Protein AF-A0A967GWK3-F1 (afdb_monomer_lite)

Secondary structure (DSSP, 8-state):
-BSSS-EE-STT-EEE-B-EEE-TTS-EEE-GGGSEEEES-TTTEEE-TT-EEEE-SSEEEEEEEEETTEEEEEEEEE----TT--PPPPP-SSHHHHHHHHHHHHTTPPPPPPPPHHHHHHHHHHHHHSSPPPHHHHHHHHH--S-HHHHHHHHHHHHHTSHHHHHHHHHHHHHHTT--HHHHHHHHHHHHHHHHHHHHHTT--HHHHHHHHHT--S-TTTSGGGHHHHH--SHHHHHHHHH-

Structure (mmCIF, N/CA/C/O backbone):
data_AF-A0A967GWK3-F1
#
_entry.id   AF-A0A967GWK3-F1
#
loop_
_atom_site.group_PDB
_atom_site.id
_atom_site.type_symbol
_atom_site.label_atom_id
_atom_site.label_alt_id
_atom_site.label_comp_id
_atom_site.label_asym_id
_atom_site.label_entity_id
_atom_site.label_seq_id
_atom_site.pdbx_PDB_ins_code
_atom_site.Cartn_x
_atom_site.Cartn_y
_atom_site.Cartn_z
_atom_site.occupancy
_atom_site.B_iso_or_equiv
_atom_site.auth_seq_id
_atom_site.auth_comp_id
_atom_site.auth_asym_id
_atom_site.auth_atom_id
_atom_site.pdbx_PDB_model_num
ATOM 1 N N . VAL A 1 1 ? 12.450 0.067 -25.285 1.00 90.88 1 VAL A N 1
ATOM 2 C CA . VAL A 1 1 ? 12.787 -1.327 -24.916 1.00 90.88 1 VAL A CA 1
ATOM 3 C C . VAL A 1 1 ? 11.693 -2.242 -25.425 1.00 90.88 1 VAL A C 1
ATOM 5 O O . VAL A 1 1 ? 10.521 -1.891 -25.300 1.00 90.88 1 VAL A O 1
ATOM 8 N N . PHE A 1 2 ? 12.076 -3.350 -26.051 1.00 93.88 2 PHE A N 1
ATOM 9 C CA . PHE A 1 2 ? 11.180 -4.346 -26.632 1.00 93.88 2 PHE A CA 1
ATOM 10 C C . PHE A 1 2 ? 11.634 -5.766 -26.254 1.00 93.88 2 PHE A C 1
ATOM 12 O O . PHE A 1 2 ? 12.833 -5.969 -26.079 1.00 93.88 2 PHE A O 1
ATOM 19 N N . PRO A 1 3 ? 10.715 -6.744 -26.190 1.00 94.56 3 PRO A N 1
ATOM 20 C CA . PRO A 1 3 ? 9.258 -6.577 -26.239 1.00 94.56 3 PRO A CA 1
ATOM 21 C C . PRO A 1 3 ? 8.705 -5.800 -25.030 1.00 94.56 3 PRO A C 1
ATOM 23 O O . PRO A 1 3 ? 9.343 -5.694 -23.981 1.00 94.56 3 PRO A O 1
ATOM 26 N N . ARG A 1 4 ? 7.511 -5.215 -25.191 1.00 92.25 4 ARG A N 1
ATOM 27 C CA . ARG A 1 4 ? 6.787 -4.571 -24.085 1.00 92.25 4 ARG A CA 1
ATOM 28 C C . ARG A 1 4 ? 6.035 -5.642 -23.300 1.00 92.25 4 ARG A C 1
ATOM 30 O O . ARG A 1 4 ? 5.202 -6.327 -23.878 1.00 92.25 4 ARG A O 1
ATOM 37 N N . ASN A 1 5 ? 6.311 -5.744 -22.004 1.00 90.81 5 ASN A N 1
ATOM 38 C CA . ASN A 1 5 ? 5.699 -6.688 -21.072 1.00 90.81 5 ASN A CA 1
ATOM 39 C C . ASN A 1 5 ? 5.704 -8.161 -21.545 1.00 90.81 5 ASN A C 1
ATOM 41 O O . ASN A 1 5 ? 4.626 -8.752 -21.650 1.00 90.81 5 ASN A O 1
ATOM 45 N N . PRO A 1 6 ? 6.871 -8.756 -21.876 1.00 92.75 6 PRO A N 1
ATOM 46 C CA . PRO A 1 6 ? 6.922 -10.142 -22.331 1.00 92.75 6 PRO A CA 1
ATOM 47 C C . PRO A 1 6 ? 6.414 -11.113 -21.271 1.00 92.75 6 PRO A C 1
ATOM 49 O O . PRO A 1 6 ? 6.643 -10.941 -20.074 1.00 92.75 6 PRO A O 1
ATOM 52 N N . VAL A 1 7 ? 5.777 -12.174 -21.749 1.00 90.12 7 VAL A N 1
ATOM 53 C CA . VAL A 1 7 ? 5.276 -13.279 -20.942 1.00 90.12 7 VAL A CA 1
ATOM 54 C C . VAL A 1 7 ? 5.997 -14.548 -21.364 1.00 90.12 7 VAL A C 1
ATOM 56 O O . VAL A 1 7 ? 5.950 -14.919 -22.534 1.00 90.12 7 VAL A O 1
ATOM 59 N N . ILE A 1 8 ? 6.597 -15.236 -20.400 1.00 90.44 8 ILE A N 1
ATOM 60 C CA . ILE A 1 8 ? 7.233 -16.538 -20.587 1.00 90.44 8 ILE A CA 1
ATOM 61 C C . ILE A 1 8 ? 6.463 -17.555 -19.746 1.00 90.44 8 ILE A C 1
ATOM 63 O O . ILE A 1 8 ? 6.195 -17.338 -18.560 1.00 90.44 8 ILE A O 1
ATOM 67 N N . LEU A 1 9 ? 6.048 -18.648 -20.381 1.00 86.19 9 LEU A N 1
ATOM 68 C CA . LEU A 1 9 ? 5.244 -19.678 -19.726 1.00 86.19 9 LEU A CA 1
ATOM 69 C C . LEU A 1 9 ? 6.121 -20.587 -18.866 1.00 86.19 9 LEU A C 1
ATOM 71 O O . LEU A 1 9 ? 5.784 -20.861 -17.722 1.00 86.19 9 LEU A O 1
ATOM 75 N N . GLU A 1 10 ? 7.281 -20.995 -19.367 1.00 86.88 10 GLU A N 1
ATOM 76 C CA . GLU A 1 10 ? 8.121 -21.981 -18.694 1.00 86.88 10 GLU A CA 1
ATOM 77 C C . GLU A 1 10 ? 9.257 -21.343 -17.889 1.00 86.88 10 GLU A C 1
ATOM 79 O O . GLU A 1 10 ? 9.847 -20.324 -18.264 1.00 86.88 10 GLU A O 1
ATOM 84 N N . VAL A 1 11 ? 9.571 -21.972 -16.756 1.00 89.62 11 VAL A N 1
ATOM 85 C CA . VAL A 1 11 ? 10.813 -21.707 -16.025 1.00 89.62 11 VAL A CA 1
ATOM 86 C C . VAL A 1 11 ? 11.969 -22.306 -16.829 1.00 89.62 11 VAL A C 1
ATOM 88 O O . VAL A 1 11 ? 11.856 -23.431 -17.302 1.00 89.62 11 VAL A O 1
ATOM 91 N N . GLY A 1 12 ? 13.059 -21.559 -17.001 1.00 91.38 12 GLY A N 1
ATOM 92 C CA . GLY A 1 12 ? 14.149 -21.882 -17.925 1.00 91.38 12 GLY A CA 1
ATOM 93 C C . GLY A 1 12 ? 13.948 -21.325 -19.338 1.00 91.38 12 GLY A C 1
ATOM 94 O O . GLY A 1 12 ? 14.873 -21.369 -20.146 1.00 91.38 12 GLY A O 1
ATOM 95 N N . GLY A 1 13 ? 12.774 -20.761 -19.641 1.00 93.00 13 GLY A N 1
ATOM 96 C CA . GLY A 1 13 ? 12.531 -20.056 -20.895 1.00 93.00 13 GLY A CA 1
ATOM 97 C C . GLY A 1 13 ? 13.395 -18.799 -21.029 1.00 93.00 13 GLY A C 1
ATOM 98 O O . GLY A 1 13 ? 13.798 -18.186 -20.036 1.00 93.00 13 GLY A O 1
ATOM 99 N N . GLN A 1 14 ? 13.664 -18.398 -22.271 1.00 94.88 14 GLN A N 1
ATOM 100 C CA . GLN A 1 14 ? 14.533 -17.264 -22.578 1.00 94.88 14 GLN A CA 1
ATOM 101 C C . GLN A 1 14 ? 13.811 -16.182 -23.384 1.00 94.88 14 GLN A C 1
ATOM 103 O O . GLN A 1 14 ? 12.928 -16.473 -24.190 1.00 94.88 14 GLN A O 1
ATOM 108 N N . GLN A 1 15 ? 14.204 -14.924 -23.187 1.00 95.75 15 GLN A N 1
ATOM 109 C CA . GLN A 1 15 ? 13.684 -13.781 -23.937 1.00 95.75 15 GLN A CA 1
ATOM 110 C C . GLN A 1 15 ? 14.774 -12.738 -24.160 1.00 95.75 15 GLN A C 1
ATOM 112 O O . GLN A 1 15 ? 15.246 -12.108 -23.218 1.00 95.75 15 GLN A O 1
ATOM 117 N N . GLN A 1 16 ? 15.112 -12.488 -25.425 1.00 96.12 16 GLN A N 1
ATOM 118 C CA . GLN A 1 16 ? 16.000 -11.387 -25.788 1.00 96.12 16 GLN A CA 1
ATOM 119 C C . GLN A 1 16 ? 15.299 -10.045 -25.564 1.00 96.12 16 GLN A C 1
ATOM 121 O O . GLN A 1 16 ? 14.172 -9.841 -26.034 1.00 96.12 16 GLN A O 1
ATOM 126 N N . ILE A 1 17 ? 15.992 -9.119 -24.907 1.00 96.38 17 ILE A N 1
ATOM 127 C CA . ILE A 1 17 ? 15.575 -7.728 -24.759 1.00 96.38 17 ILE A CA 1
ATOM 128 C C . ILE A 1 17 ? 16.343 -6.878 -25.762 1.00 96.38 17 ILE A C 1
ATOM 130 O O . ILE A 1 17 ? 17.553 -7.006 -25.915 1.00 96.38 17 ILE A O 1
ATOM 134 N N . ARG A 1 18 ? 15.615 -6.014 -26.467 1.00 95.88 18 ARG A N 1
ATOM 135 C CA . ARG A 1 18 ? 16.145 -5.106 -27.481 1.00 95.88 18 ARG A CA 1
ATOM 136 C C . ARG A 1 18 ? 15.927 -3.659 -27.064 1.00 95.88 18 ARG A C 1
ATOM 138 O O . ARG A 1 18 ? 14.803 -3.247 -26.743 1.00 95.88 18 ARG A O 1
ATOM 145 N N . VAL A 1 19 ? 16.979 -2.855 -27.139 1.00 96.38 19 VAL A N 1
ATOM 146 C CA . VAL A 1 19 ? 16.941 -1.419 -26.855 1.00 96.38 19 VAL A CA 1
ATOM 147 C C . VAL A 1 19 ? 17.126 -0.654 -28.158 1.00 96.38 19 VAL A C 1
ATOM 149 O O . VAL A 1 19 ? 18.083 -0.859 -28.893 1.00 96.38 19 VAL A O 1
ATOM 152 N N . VAL A 1 20 ? 16.171 0.222 -28.466 1.00 96.25 20 VAL A N 1
ATOM 153 C CA . VAL A 1 20 ? 16.204 1.065 -29.664 1.00 96.25 20 VAL A CA 1
ATOM 154 C C . VAL A 1 20 ? 16.174 2.515 -29.210 1.00 96.25 20 VAL A C 1
ATOM 156 O O . VAL A 1 20 ? 15.189 2.937 -28.597 1.00 96.25 20 VAL A O 1
ATOM 159 N N . ALA A 1 21 ? 17.240 3.255 -29.506 1.00 95.88 21 ALA A N 1
ATOM 160 C CA . ALA A 1 21 ? 17.309 4.693 -29.297 1.00 95.88 21 ALA A CA 1
ATOM 161 C C . ALA A 1 21 ? 16.584 5.408 -30.442 1.00 95.88 21 ALA A C 1
ATOM 163 O O . ALA A 1 21 ? 16.649 4.971 -31.592 1.00 95.88 21 ALA A O 1
ATOM 164 N N . THR A 1 22 ? 15.872 6.488 -30.123 1.00 95.62 22 THR A N 1
ATOM 165 C CA . THR A 1 22 ? 15.323 7.427 -31.110 1.00 95.62 22 THR A CA 1
ATOM 166 C C . THR A 1 22 ? 16.012 8.765 -30.884 1.00 95.62 22 THR A C 1
ATOM 168 O O . THR A 1 22 ? 15.903 9.315 -29.789 1.00 95.62 22 THR A O 1
ATOM 171 N N . TYR A 1 23 ? 16.747 9.250 -31.881 1.00 93.88 23 TYR A N 1
ATOM 172 C CA . TYR A 1 23 ? 17.508 10.495 -31.794 1.00 93.88 23 TYR A CA 1
ATOM 173 C C . TYR A 1 23 ? 16.644 11.704 -32.178 1.00 93.88 23 TYR A C 1
ATOM 175 O O . TYR A 1 23 ? 15.532 11.561 -32.690 1.00 93.88 23 TYR A O 1
ATOM 183 N N . ALA A 1 24 ? 17.153 12.911 -31.917 1.00 94.12 24 ALA A N 1
ATOM 184 C CA . ALA A 1 24 ? 16.433 14.164 -32.164 1.00 94.12 24 ALA A CA 1
ATOM 185 C C . ALA A 1 24 ? 16.096 14.398 -33.650 1.00 94.12 24 ALA A C 1
ATOM 187 O O . ALA A 1 24 ? 15.106 15.055 -33.957 1.00 94.12 24 ALA A O 1
ATOM 188 N N . ASP A 1 25 ? 16.880 13.825 -34.564 1.00 95.06 25 ASP A N 1
ATOM 189 C CA . ASP A 1 25 ? 16.624 13.830 -36.010 1.00 95.06 25 ASP A CA 1
ATOM 190 C C . ASP A 1 25 ? 15.553 12.803 -36.444 1.00 95.06 25 ASP A C 1
ATOM 192 O O . ASP A 1 25 ? 15.261 12.660 -37.630 1.00 95.06 25 ASP A O 1
ATOM 196 N N . GLY A 1 26 ? 14.966 12.074 -35.488 1.00 94.56 26 GLY A N 1
ATOM 197 C CA . GLY A 1 26 ? 13.978 11.022 -35.716 1.00 94.56 26 GLY A CA 1
ATOM 198 C C . GLY A 1 26 ? 14.573 9.676 -36.136 1.00 94.56 26 GLY A C 1
ATOM 199 O O . GLY A 1 26 ? 13.826 8.696 -36.248 1.00 94.56 26 GLY A O 1
ATOM 200 N N . SER A 1 27 ? 15.892 9.589 -36.342 1.00 96.00 27 SER A N 1
ATOM 201 C CA . SER A 1 27 ? 1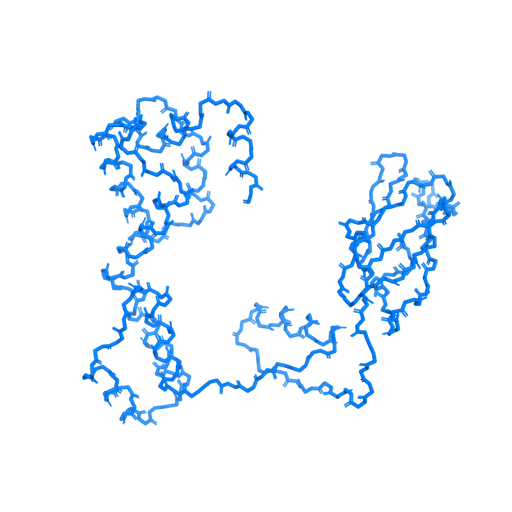6.562 8.332 -36.665 1.00 96.00 27 SER A CA 1
ATOM 202 C C . SER A 1 27 ? 16.469 7.348 -35.496 1.00 96.00 27 SER A C 1
ATOM 204 O O . SER A 1 27 ? 16.371 7.724 -34.323 1.00 96.00 27 SER A O 1
ATOM 206 N N . LYS A 1 28 ? 16.460 6.052 -35.819 1.00 96.81 28 LYS A N 1
ATOM 207 C CA . LYS A 1 28 ? 16.382 4.971 -34.835 1.00 96.81 28 LYS A CA 1
ATOM 208 C C . LYS A 1 28 ? 17.551 4.026 -35.008 1.00 96.81 28 LYS A C 1
ATOM 210 O O . LYS A 1 28 ? 17.815 3.575 -36.120 1.00 96.81 28 LYS A O 1
ATOM 215 N N . ARG A 1 29 ? 18.201 3.678 -33.902 1.00 96.56 29 ARG A N 1
ATOM 216 C CA . ARG A 1 29 ? 19.322 2.736 -33.884 1.00 96.56 29 ARG A CA 1
ATOM 217 C C . ARG A 1 29 ? 19.102 1.683 -32.814 1.00 96.56 29 ARG A C 1
ATOM 219 O O . ARG A 1 29 ? 18.632 1.987 -31.719 1.00 96.56 29 ARG A O 1
ATOM 226 N N . ASP A 1 30 ? 19.448 0.448 -33.148 1.00 95.94 30 ASP A N 1
ATOM 227 C CA . ASP A 1 30 ? 19.605 -0.604 -32.153 1.00 95.94 30 ASP A CA 1
ATOM 228 C C . ASP A 1 30 ? 20.855 -0.324 -31.323 1.00 95.94 30 ASP A C 1
ATOM 230 O O . ASP A 1 30 ? 21.957 -0.272 -31.868 1.00 95.94 30 ASP A O 1
ATOM 234 N N . VAL A 1 31 ? 20.652 -0.100 -30.033 1.00 96.06 31 VAL A N 1
ATOM 235 C CA . VAL A 1 31 ? 21.709 0.222 -29.070 1.00 96.06 31 VAL A CA 1
ATOM 236 C C . VAL A 1 31 ? 21.784 -0.837 -27.975 1.00 96.06 31 VAL A C 1
ATOM 238 O O . VAL A 1 31 ? 22.243 -0.563 -26.873 1.00 96.06 31 VAL A O 1
ATOM 241 N N . THR A 1 32 ? 21.265 -2.043 -28.231 1.00 95.12 32 THR A N 1
ATOM 242 C CA . THR A 1 32 ? 21.161 -3.105 -27.217 1.00 95.12 32 THR A CA 1
ATOM 243 C C . THR A 1 32 ? 22.521 -3.442 -26.611 1.00 95.12 32 THR A C 1
ATOM 245 O O . THR A 1 32 ? 22.613 -3.596 -25.401 1.00 95.12 32 THR A O 1
ATOM 248 N N . ARG A 1 33 ? 23.580 -3.497 -27.429 1.00 93.56 33 ARG A N 1
ATOM 249 C CA . ARG A 1 33 ? 24.939 -3.848 -26.980 1.00 93.56 33 ARG A CA 1
ATOM 250 C C . ARG A 1 33 ? 25.639 -2.712 -26.236 1.00 93.56 33 ARG A C 1
ATOM 252 O O . ARG A 1 33 ? 26.585 -2.954 -25.500 1.00 93.56 33 ARG A O 1
ATOM 259 N N . GLU A 1 34 ? 25.210 -1.482 -26.477 1.00 94.56 34 GLU A N 1
ATOM 260 C CA . GLU A 1 34 ? 25.718 -0.265 -25.852 1.00 94.56 34 GLU A CA 1
ATOM 261 C C . GLU A 1 34 ? 24.885 0.148 -24.628 1.00 94.56 34 GLU A C 1
ATOM 263 O O . GLU A 1 34 ? 25.236 1.091 -23.919 1.00 94.56 34 GLU A O 1
ATOM 268 N N . SER A 1 35 ? 23.766 -0.537 -24.389 1.00 94.44 35 SER A N 1
ATOM 269 C CA . SER A 1 35 ? 22.878 -0.294 -23.259 1.00 94.44 35 SER A CA 1
ATOM 270 C C . SER A 1 35 ? 23.270 -1.161 -22.074 1.00 94.44 35 SER A C 1
ATOM 272 O O . SER A 1 35 ? 23.590 -2.335 -22.223 1.00 94.44 35 SER A O 1
ATOM 274 N N . TYR A 1 36 ? 23.144 -0.602 -20.878 1.00 94.06 36 TYR A N 1
ATOM 275 C CA . TYR A 1 36 ? 23.139 -1.389 -19.654 1.00 94.06 36 TYR A CA 1
ATOM 276 C C . TYR A 1 36 ? 21.726 -1.936 -19.436 1.00 94.06 36 TYR A C 1
ATOM 278 O O . TYR A 1 36 ? 20.774 -1.154 -19.386 1.00 94.06 36 TYR A O 1
ATOM 286 N N . ILE A 1 37 ? 21.582 -3.258 -19.358 1.00 95.25 37 ILE A N 1
ATOM 287 C CA . ILE A 1 37 ? 20.305 -3.950 -19.158 1.00 95.25 37 ILE A CA 1
ATOM 288 C C . ILE A 1 37 ? 20.418 -4.757 -17.871 1.00 95.25 37 ILE A C 1
ATOM 290 O O . ILE A 1 37 ? 21.360 -5.524 -17.727 1.00 95.25 37 ILE A O 1
ATOM 294 N N . GLU A 1 38 ? 19.461 -4.590 -16.963 1.00 94.62 38 GLU A N 1
ATOM 295 C CA . GLU A 1 38 ? 19.455 -5.262 -15.664 1.00 94.62 38 GLU A CA 1
ATOM 296 C C . GLU A 1 38 ? 18.058 -5.776 -15.307 1.00 94.62 38 GLU A C 1
ATOM 298 O O . GLU A 1 38 ? 17.038 -5.152 -15.624 1.00 94.62 38 GLU A O 1
ATOM 303 N N . SER A 1 39 ? 18.017 -6.913 -14.612 1.00 94.62 39 SER A N 1
ATOM 304 C CA . SER A 1 39 ? 16.816 -7.426 -13.955 1.00 94.62 39 SER A CA 1
ATOM 305 C C . SER A 1 39 ? 16.735 -6.907 -12.523 1.00 94.62 39 SER A C 1
ATOM 307 O O . SER A 1 39 ? 17.542 -7.287 -11.681 1.00 94.62 39 SER A O 1
ATOM 309 N N . ALA A 1 40 ? 15.710 -6.123 -12.196 1.00 92.38 40 ALA A N 1
ATOM 310 C CA . ALA A 1 40 ? 15.486 -5.657 -10.826 1.00 92.38 40 ALA A CA 1
ATOM 311 C C . ALA A 1 40 ? 15.053 -6.785 -9.862 1.00 92.38 40 ALA A C 1
ATOM 313 O O . ALA A 1 40 ? 14.969 -6.571 -8.656 1.00 92.38 40 ALA A O 1
ATOM 314 N N . ASN A 1 41 ? 14.740 -7.980 -10.379 1.00 93.44 41 ASN A N 1
ATOM 315 C CA . ASN A 1 41 ? 14.426 -9.163 -9.579 1.00 93.44 41 ASN A CA 1
ATOM 316 C C . ASN A 1 41 ? 15.144 -10.396 -10.150 1.00 93.44 41 ASN A C 1
ATOM 318 O O . ASN A 1 41 ? 14.551 -11.215 -10.863 1.00 93.44 41 ASN A O 1
ATOM 322 N N . GLY A 1 42 ? 16.432 -10.512 -9.814 1.00 92.12 42 GLY A N 1
ATOM 323 C CA . GLY A 1 42 ? 17.323 -11.593 -10.251 1.00 92.12 42 GLY A CA 1
ATOM 324 C C . GLY A 1 42 ? 16.900 -12.998 -9.809 1.00 92.12 42 GLY A C 1
ATOM 325 O O . GLY A 1 42 ? 17.357 -13.983 -10.394 1.00 92.12 42 GLY A O 1
ATOM 326 N N . ASP A 1 43 ? 16.000 -13.112 -8.827 1.00 93.69 43 ASP A N 1
ATOM 327 C CA . ASP A 1 43 ? 15.427 -14.398 -8.433 1.00 93.69 43 ASP A CA 1
ATOM 328 C C . ASP A 1 43 ? 14.393 -14.906 -9.444 1.00 93.69 43 ASP A C 1
ATOM 330 O O . ASP A 1 43 ? 14.166 -16.111 -9.524 1.00 93.69 43 ASP A O 1
ATOM 334 N N . VAL A 1 44 ? 13.702 -14.006 -10.155 1.00 93.81 44 VAL A N 1
ATOM 335 C CA . VAL A 1 44 ? 12.654 -14.345 -11.136 1.00 93.81 44 VAL A CA 1
ATOM 336 C C . VAL A 1 44 ? 13.250 -14.569 -12.513 1.00 93.81 44 VAL A C 1
ATOM 338 O O . VAL A 1 44 ? 12.951 -15.578 -13.155 1.00 93.81 44 VAL A O 1
ATOM 341 N N . ALA A 1 45 ? 14.092 -13.647 -12.964 1.00 95.56 45 ALA A N 1
ATOM 342 C CA . ALA A 1 45 ? 14.802 -13.764 -14.224 1.00 95.56 45 ALA A CA 1
ATOM 343 C C . ALA A 1 45 ? 16.170 -13.109 -14.101 1.00 95.56 45 ALA A C 1
ATOM 345 O O . ALA A 1 45 ? 16.299 -12.044 -13.503 1.00 95.56 45 ALA A O 1
ATOM 346 N N . ASP A 1 46 ? 17.162 -13.750 -14.695 1.00 95.31 46 ASP A N 1
ATOM 347 C CA . ASP A 1 46 ? 18.530 -13.254 -14.781 1.00 95.31 46 ASP A CA 1
ATOM 348 C C . ASP A 1 46 ? 18.850 -12.861 -16.216 1.00 95.31 46 ASP A C 1
ATOM 350 O O . ASP A 1 46 ? 18.082 -13.201 -17.120 1.00 95.31 46 ASP A O 1
ATOM 354 N N . HIS A 1 47 ? 19.955 -12.164 -16.434 1.00 94.62 47 HIS A N 1
ATOM 355 C CA . HIS A 1 47 ? 20.369 -11.739 -17.765 1.00 94.62 47 HIS A CA 1
ATOM 356 C C . HIS A 1 47 ? 21.835 -12.065 -18.034 1.00 94.62 47 HIS A C 1
ATOM 358 O O . HIS A 1 47 ? 22.641 -12.174 -17.115 1.00 94.62 47 HIS A O 1
ATOM 364 N N . ASP A 1 48 ? 22.177 -12.211 -19.311 1.00 93.12 48 ASP A N 1
ATOM 365 C CA . ASP A 1 48 ? 23.569 -12.191 -19.754 1.00 93.12 48 ASP A CA 1
ATOM 366 C C . ASP A 1 48 ? 24.021 -10.768 -20.137 1.00 93.12 48 ASP A C 1
ATOM 368 O O . ASP A 1 48 ? 23.247 -9.802 -20.093 1.00 93.12 48 ASP A O 1
ATOM 372 N N . ASP A 1 49 ? 25.281 -10.644 -20.557 1.00 88.25 49 ASP A N 1
ATOM 373 C CA . ASP A 1 49 ? 25.887 -9.382 -21.007 1.00 88.25 49 ASP A CA 1
ATOM 374 C C . ASP A 1 49 ? 25.266 -8.831 -22.307 1.00 88.25 49 ASP A C 1
ATOM 376 O O . ASP A 1 49 ? 25.551 -7.703 -22.712 1.00 88.25 49 ASP A O 1
ATOM 380 N N . PHE A 1 50 ? 24.427 -9.612 -22.993 1.00 88.62 50 PHE A N 1
ATOM 381 C CA . PHE A 1 50 ? 23.795 -9.249 -24.262 1.00 88.62 50 PHE A CA 1
ATOM 382 C C . PHE A 1 50 ? 22.295 -8.963 -24.121 1.00 88.62 50 PHE A C 1
ATOM 384 O O . PHE A 1 50 ? 21.625 -8.703 -25.125 1.00 88.62 50 PHE A O 1
ATOM 391 N N . GLY A 1 51 ? 21.755 -8.975 -22.898 1.00 89.81 51 GLY A N 1
ATOM 392 C CA . GLY A 1 51 ? 20.344 -8.707 -22.627 1.00 89.81 51 GLY A CA 1
ATOM 393 C C . GLY A 1 51 ? 19.413 -9.887 -22.918 1.00 89.81 51 GLY A C 1
ATOM 394 O O . GLY A 1 51 ? 18.209 -9.679 -23.112 1.00 89.81 51 GLY A O 1
ATOM 395 N N . LEU A 1 52 ? 19.937 -11.114 -22.979 1.00 95.56 52 LEU A N 1
ATOM 396 C CA . LEU A 1 52 ? 19.130 -12.327 -23.009 1.00 95.56 52 LEU A CA 1
ATOM 397 C C . LEU A 1 52 ? 18.674 -12.665 -21.591 1.00 95.56 52 LEU A C 1
ATOM 399 O O . LEU A 1 52 ? 19.464 -13.064 -20.739 1.00 95.56 52 LEU A O 1
ATOM 403 N N . MET A 1 53 ? 17.374 -12.535 -21.348 1.00 96.19 53 MET A N 1
ATOM 404 C CA . MET A 1 53 ? 16.777 -12.887 -20.066 1.00 96.19 53 MET A CA 1
ATOM 405 C C . MET A 1 53 ? 16.552 -14.394 -19.994 1.00 96.19 53 MET A C 1
ATOM 407 O O . MET A 1 53 ? 15.974 -14.958 -20.922 1.00 96.19 53 MET A O 1
ATOM 411 N N . THR A 1 54 ? 16.918 -15.030 -18.885 1.00 96.44 54 THR A N 1
ATOM 412 C CA . THR A 1 54 ? 16.620 -16.439 -18.587 1.00 96.44 54 THR A CA 1
ATOM 413 C C . THR A 1 54 ? 15.778 -16.530 -17.318 1.00 96.44 54 THR A C 1
ATOM 415 O O . THR A 1 54 ? 16.142 -15.982 -16.276 1.00 96.44 54 THR A O 1
ATOM 418 N N . THR A 1 55 ? 14.629 -17.203 -17.387 1.00 94.94 55 THR A N 1
ATOM 419 C CA . THR A 1 55 ? 13.697 -17.299 -16.255 1.00 94.94 55 THR A CA 1
ATOM 420 C C . THR A 1 55 ? 14.145 -18.347 -15.240 1.00 94.94 55 THR A C 1
ATOM 422 O O . THR A 1 55 ? 14.510 -19.463 -15.598 1.00 94.94 55 THR A O 1
ATOM 425 N N . LYS A 1 56 ? 14.081 -18.008 -13.951 1.00 94.12 56 LYS A N 1
ATOM 426 C CA . LYS A 1 56 ? 14.479 -18.880 -12.832 1.00 94.12 56 LYS A CA 1
ATOM 427 C C . LYS A 1 56 ? 13.297 -19.383 -12.011 1.00 94.12 56 LYS A C 1
ATOM 429 O O . LYS A 1 56 ? 13.309 -20.520 -11.551 1.00 94.12 56 LYS A O 1
ATOM 434 N N . ARG A 1 57 ? 12.260 -18.562 -11.826 1.00 92.25 57 ARG A N 1
ATOM 435 C CA . ARG A 1 57 ? 11.023 -18.956 -11.129 1.00 92.25 57 ARG A CA 1
ATOM 436 C C . ARG A 1 57 ? 9.841 -18.108 -11.575 1.00 92.25 57 ARG A C 1
ATOM 438 O O . ARG A 1 57 ? 10.000 -17.106 -12.263 1.00 92.25 57 ARG A O 1
ATOM 445 N N . ARG A 1 58 ? 8.644 -18.505 -11.142 1.00 90.44 58 ARG A N 1
ATOM 446 C CA . ARG A 1 58 ? 7.408 -17.748 -11.375 1.00 90.44 58 ARG A CA 1
ATOM 447 C C . ARG A 1 58 ? 7.451 -16.397 -10.658 1.00 90.44 58 ARG A C 1
ATOM 449 O O . ARG A 1 58 ? 7.850 -16.330 -9.497 1.00 90.44 58 ARG A O 1
ATOM 456 N N . GLY A 1 59 ? 6.988 -15.350 -11.328 1.00 89.88 59 GLY A N 1
ATOM 457 C CA . GLY A 1 59 ? 6.952 -13.995 -10.789 1.00 89.88 59 GLY A CA 1
ATOM 458 C C . GLY A 1 59 ? 7.068 -12.933 -11.873 1.00 89.88 59 GLY A C 1
ATOM 459 O O . GLY A 1 59 ? 6.887 -13.206 -13.059 1.00 89.88 59 GLY A O 1
ATOM 460 N N . GLU A 1 60 ? 7.386 -11.713 -11.459 1.00 92.38 60 GLU A N 1
ATOM 461 C CA . GLU A 1 60 ? 7.707 -10.617 -12.366 1.00 92.38 60 GLU A CA 1
ATOM 462 C C . GLU A 1 60 ? 9.098 -10.065 -12.087 1.00 92.38 60 GLU A C 1
ATOM 464 O O . GLU A 1 60 ? 9.498 -9.889 -10.935 1.00 92.38 60 GLU A O 1
ATOM 469 N N . ALA A 1 61 ? 9.805 -9.772 -13.171 1.00 94.75 61 ALA A N 1
ATOM 470 C CA . ALA A 1 61 ? 11.104 -9.134 -13.180 1.00 94.75 61 ALA A CA 1
ATOM 471 C C . ALA A 1 61 ? 11.012 -7.849 -14.013 1.00 94.75 61 ALA A C 1
ATOM 473 O O . ALA A 1 61 ? 10.896 -7.915 -15.243 1.00 94.75 61 ALA A O 1
ATOM 474 N N . PRO A 1 62 ? 11.017 -6.663 -13.380 1.00 95.50 62 PRO A N 1
ATOM 475 C CA . PRO A 1 62 ? 11.246 -5.422 -14.101 1.00 95.50 62 PRO A CA 1
ATOM 476 C C . PRO A 1 62 ? 12.633 -5.467 -14.746 1.00 95.50 62 PRO A C 1
ATOM 478 O O . PRO A 1 62 ? 13.631 -5.663 -14.064 1.00 95.50 62 PRO A O 1
ATOM 481 N N . VAL A 1 63 ? 12.682 -5.288 -16.060 1.00 96.00 63 VAL A N 1
ATOM 482 C CA . VAL A 1 63 ? 13.912 -5.168 -16.835 1.00 96.00 63 VAL A CA 1
ATOM 483 C C . VAL A 1 63 ? 14.142 -3.694 -17.114 1.00 96.00 63 VAL A C 1
ATOM 485 O O . VAL A 1 63 ? 13.343 -3.053 -17.807 1.00 96.00 63 VAL A O 1
ATOM 488 N N . LEU A 1 64 ? 15.223 -3.162 -16.561 1.00 95.44 64 LEU A N 1
ATOM 489 C CA . LEU A 1 64 ? 15.638 -1.777 -16.707 1.00 95.44 64 LEU A CA 1
ATOM 490 C C . LEU A 1 64 ? 16.719 -1.703 -17.778 1.00 95.44 64 LEU A C 1
ATOM 492 O O . LEU A 1 64 ? 17.691 -2.445 -17.731 1.00 95.44 64 LEU A O 1
ATOM 496 N N . ALA A 1 65 ? 16.553 -0.802 -18.739 1.00 95.62 65 ALA A N 1
ATOM 497 C CA . ALA A 1 65 ? 17.570 -0.488 -19.726 1.00 95.62 65 ALA A CA 1
ATOM 498 C C . ALA A 1 65 ? 17.980 0.976 -19.602 1.00 95.62 65 ALA A C 1
ATOM 500 O O . ALA A 1 65 ? 17.126 1.867 -19.527 1.00 95.62 65 ALA A O 1
ATOM 501 N N . ARG A 1 66 ? 19.287 1.221 -19.640 1.00 95.69 66 ARG A N 1
ATOM 502 C CA . ARG A 1 66 ? 19.887 2.550 -19.621 1.00 95.69 66 ARG A CA 1
ATOM 503 C C . ARG A 1 66 ? 20.827 2.718 -20.808 1.00 95.69 66 ARG A C 1
ATOM 505 O O . ARG A 1 66 ? 21.707 1.891 -21.023 1.00 95.69 66 ARG A O 1
ATOM 512 N N . TYR A 1 67 ? 20.679 3.825 -21.526 1.00 95.75 67 TYR A N 1
ATOM 513 C CA . TYR A 1 67 ? 21.562 4.220 -22.624 1.00 95.75 67 TYR A CA 1
ATOM 514 C C . TYR A 1 67 ? 21.745 5.739 -22.602 1.00 95.75 67 TYR A C 1
ATOM 516 O O . TYR A 1 67 ? 20.758 6.469 -22.588 1.00 95.75 67 TYR A O 1
ATOM 524 N N . GLU A 1 68 ? 22.994 6.214 -22.529 1.00 93.94 68 GLU A N 1
ATOM 525 C CA . GLU A 1 68 ? 23.352 7.650 -22.523 1.00 93.94 68 GLU A CA 1
ATOM 526 C C . GLU A 1 68 ? 22.539 8.520 -21.535 1.00 93.94 68 GLU A C 1
ATOM 528 O O . GLU A 1 68 ? 22.187 9.663 -21.803 1.00 93.94 68 GLU A O 1
ATOM 533 N N . GLY A 1 69 ? 22.219 7.971 -20.357 1.00 91.38 69 GLY A N 1
ATOM 534 C CA . GLY A 1 69 ? 21.450 8.670 -19.316 1.00 91.38 69 GLY A 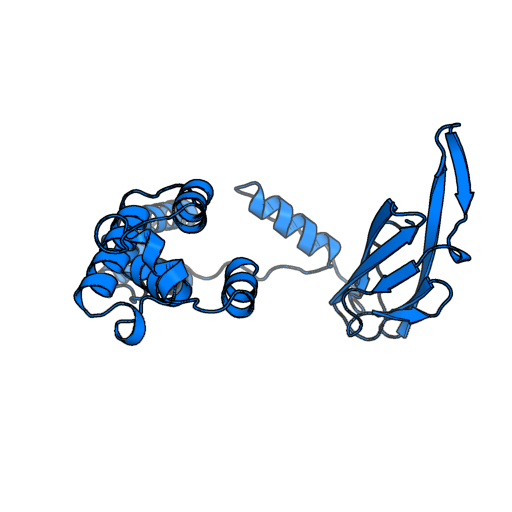CA 1
ATOM 535 C C . GLY A 1 69 ? 19.928 8.632 -19.498 1.00 91.38 69 GLY A C 1
ATOM 536 O O . GLY A 1 69 ? 19.210 8.992 -18.568 1.00 91.38 69 GLY A O 1
ATOM 537 N N . ALA A 1 70 ? 19.429 8.130 -20.629 1.00 93.81 70 ALA A N 1
ATOM 538 C CA . ALA A 1 70 ? 18.021 7.800 -20.808 1.00 93.81 70 ALA A CA 1
ATOM 539 C C . ALA A 1 70 ? 17.705 6.423 -20.205 1.00 93.81 70 ALA A C 1
ATOM 541 O O . ALA A 1 70 ? 18.510 5.493 -20.292 1.00 93.81 70 ALA A O 1
ATOM 542 N N . TYR A 1 71 ? 16.506 6.292 -19.635 1.00 93.88 71 TYR A N 1
ATOM 543 C CA . TYR A 1 71 ? 16.012 5.059 -19.027 1.00 93.88 71 TYR A CA 1
ATOM 544 C C . TYR A 1 71 ? 14.739 4.590 -19.717 1.00 93.88 71 TYR A C 1
ATOM 546 O O . TYR A 1 71 ? 13.885 5.385 -20.113 1.00 93.88 71 TYR A O 1
ATOM 554 N N . ALA A 1 72 ? 14.588 3.279 -19.819 1.00 94.50 72 ALA A N 1
ATOM 555 C CA . ALA A 1 72 ? 13.349 2.650 -20.226 1.00 94.50 72 ALA A CA 1
ATOM 556 C C . ALA A 1 72 ? 13.205 1.305 -19.518 1.00 94.50 72 ALA A C 1
ATOM 558 O O . ALA A 1 72 ? 14.193 0.635 -19.237 1.00 94.50 72 ALA A O 1
ATOM 559 N N . ALA A 1 73 ? 11.968 0.896 -19.258 1.00 94.25 73 ALA A N 1
ATOM 560 C CA . ALA A 1 73 ? 11.679 -0.342 -18.551 1.00 94.25 73 ALA A CA 1
ATOM 561 C C . ALA A 1 73 ? 10.659 -1.194 -19.311 1.00 94.25 73 ALA A C 1
ATOM 563 O O . ALA A 1 73 ? 9.814 -0.681 -20.049 1.00 94.25 73 ALA A O 1
ATOM 564 N N . THR A 1 74 ? 10.732 -2.504 -19.114 1.00 95.25 74 THR A N 1
ATOM 565 C CA . THR A 1 74 ? 9.691 -3.463 -19.495 1.00 95.25 74 THR A CA 1
ATOM 566 C C . THR A 1 74 ? 9.567 -4.503 -18.389 1.00 95.25 74 THR A C 1
ATOM 568 O O . THR A 1 74 ? 10.560 -4.822 -17.750 1.00 95.25 74 THR A O 1
ATOM 571 N N . THR A 1 75 ? 8.379 -5.035 -18.117 1.00 94.06 75 THR A N 1
ATOM 572 C CA . THR A 1 75 ? 8.217 -6.043 -17.056 1.00 94.06 75 THR A CA 1
ATOM 573 C C . THR A 1 75 ? 8.108 -7.427 -17.672 1.00 94.06 75 THR A C 1
ATOM 575 O O . THR A 1 75 ? 7.099 -7.728 -18.308 1.00 94.06 75 THR A O 1
ATOM 578 N N . LEU A 1 76 ? 9.119 -8.270 -17.471 1.00 93.81 76 LEU A N 1
ATOM 579 C CA . LEU A 1 76 ? 9.084 -9.675 -17.857 1.00 93.81 76 LEU A CA 1
ATOM 580 C C . LEU A 1 76 ? 8.278 -10.464 -16.825 1.00 93.81 76 LEU A C 1
ATOM 582 O O . LEU A 1 76 ? 8.530 -10.380 -15.625 1.00 93.81 76 LEU A O 1
ATOM 586 N N . THR A 1 77 ? 7.298 -11.230 -17.290 1.00 92.25 77 THR A N 1
ATOM 587 C CA . THR A 1 77 ? 6.418 -12.034 -16.441 1.00 92.25 77 THR A CA 1
ATOM 588 C C . THR A 1 77 ? 6.653 -13.521 -16.705 1.00 92.25 77 THR A C 1
ATOM 590 O O . THR A 1 77 ? 6.551 -13.972 -17.844 1.00 92.25 77 THR A O 1
ATOM 593 N N . VAL A 1 78 ? 6.904 -14.294 -15.648 1.00 91.19 78 VAL A N 1
ATOM 594 C CA . VAL A 1 78 ? 7.051 -15.757 -15.675 1.00 91.19 78 VAL A CA 1
ATOM 595 C C . VAL A 1 78 ? 5.845 -16.377 -14.976 1.00 91.19 78 VAL A C 1
ATOM 597 O O . VAL A 1 78 ? 5.705 -16.266 -13.758 1.00 91.19 78 VAL A O 1
ATOM 600 N N . MET A 1 79 ? 4.940 -17.008 -15.723 1.00 84.25 79 MET A N 1
ATOM 601 C CA . MET A 1 79 ? 3.646 -17.440 -15.163 1.00 84.25 79 MET A CA 1
ATOM 602 C C . MET A 1 79 ? 3.579 -18.913 -14.751 1.00 84.25 79 MET A C 1
ATOM 604 O O . MET A 1 79 ? 2.752 -19.266 -13.900 1.00 84.25 79 MET A O 1
ATOM 608 N N . GLY A 1 80 ? 4.444 -19.757 -15.316 1.00 80.94 80 GLY A N 1
ATOM 609 C CA . GLY A 1 80 ? 4.238 -21.202 -15.326 1.00 80.94 80 GLY A CA 1
ATOM 610 C C . GLY A 1 80 ? 3.266 -21.629 -16.428 1.00 80.94 80 GLY A C 1
ATOM 611 O O . GLY A 1 80 ? 2.630 -20.791 -17.077 1.00 80.94 80 GLY A O 1
ATOM 612 N N . ASP A 1 81 ? 3.120 -22.942 -16.587 1.00 80.06 81 ASP A N 1
ATOM 613 C CA . ASP A 1 81 ? 2.026 -23.511 -17.361 1.00 80.06 81 ASP A CA 1
ATOM 614 C C . ASP A 1 81 ? 0.672 -23.110 -16.744 1.00 80.06 81 ASP A C 1
ATOM 616 O O . ASP A 1 81 ? 0.472 -23.145 -15.525 1.00 80.06 81 ASP A O 1
ATOM 620 N N . ARG A 1 82 ? -0.216 -22.641 -17.617 1.00 80.94 82 ARG A N 1
ATOM 621 C CA . ARG A 1 82 ? -1.565 -22.138 -17.335 1.00 80.94 82 ARG A CA 1
ATOM 622 C C . ARG A 1 82 ? -2.533 -22.672 -18.387 1.00 80.94 82 ARG A C 1
ATOM 624 O O . ARG A 1 82 ? -3.431 -21.947 -18.823 1.00 80.94 82 ARG A O 1
ATOM 631 N N . GLU A 1 83 ? -2.290 -23.885 -18.868 1.00 83.81 83 GLU A N 1
ATOM 632 C CA . GLU A 1 83 ? -3.219 -24.589 -19.737 1.00 83.81 83 GLU A CA 1
ATOM 633 C C . GLU A 1 83 ? -4.618 -24.624 -19.098 1.00 83.81 83 GLU A C 1
ATOM 635 O O . GLU A 1 83 ? -4.771 -24.740 -17.881 1.00 83.81 83 GLU A O 1
ATOM 640 N N . GLY A 1 84 ? -5.649 -24.406 -19.915 1.00 84.50 84 GLY A N 1
ATOM 641 C CA . GLY A 1 84 ? -7.034 -24.310 -19.444 1.00 84.50 84 GLY A CA 1
ATOM 642 C C . GLY A 1 84 ? -7.401 -23.008 -18.717 1.00 84.50 84 GLY A C 1
ATOM 643 O O . GLY A 1 84 ? -8.523 -22.892 -18.231 1.00 84.50 84 GLY A O 1
ATOM 644 N N . PHE A 1 85 ? -6.510 -22.009 -18.635 1.00 88.56 85 PHE A N 1
ATOM 645 C CA . PHE A 1 85 ? -6.898 -20.694 -18.121 1.00 88.56 85 PHE A CA 1
ATOM 646 C C . PHE A 1 85 ? -7.885 -20.003 -19.068 1.00 88.56 85 PHE A C 1
ATOM 648 O O . PHE A 1 85 ? -7.535 -19.622 -20.187 1.00 88.56 85 PHE A O 1
ATOM 655 N N . GLU A 1 86 ? -9.081 -19.738 -18.555 1.00 91.94 86 GLU A N 1
ATOM 656 C CA . GLU A 1 86 ? -10.100 -18.931 -19.215 1.00 91.94 86 GLU A CA 1
ATOM 657 C C . GLU A 1 86 ? -10.442 -17.731 -18.341 1.00 91.94 86 GLU A C 1
ATOM 659 O O . GLU A 1 86 ? -10.882 -17.871 -17.199 1.00 91.94 86 GLU A O 1
ATOM 664 N N . TRP A 1 87 ? -10.227 -16.530 -18.876 1.00 92.31 87 TRP A N 1
ATOM 665 C CA . TRP A 1 87 ? -10.556 -15.308 -18.157 1.00 92.31 87 TRP A CA 1
ATOM 666 C C . TRP A 1 87 ? -12.069 -15.176 -17.979 1.00 92.31 87 TRP A C 1
ATOM 668 O O . TRP A 1 87 ? -12.817 -15.177 -18.957 1.00 92.31 87 TRP A O 1
ATOM 678 N N . ARG A 1 88 ? -12.499 -14.976 -16.732 1.00 92.38 88 ARG A N 1
ATOM 679 C CA . ARG A 1 88 ? -13.864 -14.573 -16.390 1.00 92.38 88 ARG A CA 1
ATOM 680 C C . ARG A 1 88 ? -13.850 -13.096 -16.046 1.00 92.38 88 ARG A C 1
ATOM 682 O O . ARG A 1 88 ? -13.055 -12.684 -15.202 1.00 92.38 88 ARG A O 1
ATOM 689 N N . GLU A 1 89 ? -14.706 -12.316 -16.698 1.00 90.88 89 GLU A N 1
ATOM 690 C CA . GLU A 1 89 ? -14.804 -10.887 -16.412 1.00 90.88 89 GLU A CA 1
ATOM 691 C C . GLU A 1 89 ? -15.213 -10.683 -14.952 1.00 90.88 89 GLU A C 1
ATOM 693 O O . GLU A 1 89 ? -16.160 -11.306 -14.472 1.00 90.88 89 GLU A O 1
ATOM 698 N N . GLN A 1 90 ? -14.451 -9.857 -14.240 1.00 91.62 90 GLN A N 1
ATOM 699 C CA . GLN A 1 90 ? -14.664 -9.616 -12.819 1.00 91.62 90 GLN A CA 1
ATOM 700 C C . GLN A 1 90 ? -15.562 -8.391 -12.635 1.00 91.62 90 GLN A C 1
ATOM 702 O O . GLN A 1 90 ? -15.427 -7.424 -13.391 1.00 91.62 90 GLN A O 1
ATOM 707 N N . PRO A 1 91 ? -16.465 -8.392 -11.641 1.00 90.56 91 PRO A N 1
ATOM 708 C CA . PRO A 1 91 ? -17.184 -7.180 -11.284 1.00 90.56 91 PRO A CA 1
ATOM 709 C C . PRO A 1 91 ? -16.181 -6.107 -10.841 1.00 90.56 91 PRO A C 1
ATOM 711 O O . PRO A 1 91 ? -15.251 -6.387 -10.088 1.00 90.56 91 PRO A O 1
ATOM 714 N N . ALA A 1 92 ? -16.372 -4.878 -11.317 1.00 91.88 92 ALA A N 1
ATOM 715 C CA . ALA A 1 92 ? -15.553 -3.734 -10.939 1.00 91.88 92 ALA A CA 1
ATOM 716 C C . ALA A 1 92 ? -16.451 -2.609 -10.425 1.00 91.88 92 ALA A C 1
ATOM 718 O O . ALA A 1 92 ? -17.332 -2.130 -11.144 1.00 91.88 92 ALA A O 1
ATOM 719 N N . HIS A 1 93 ? -1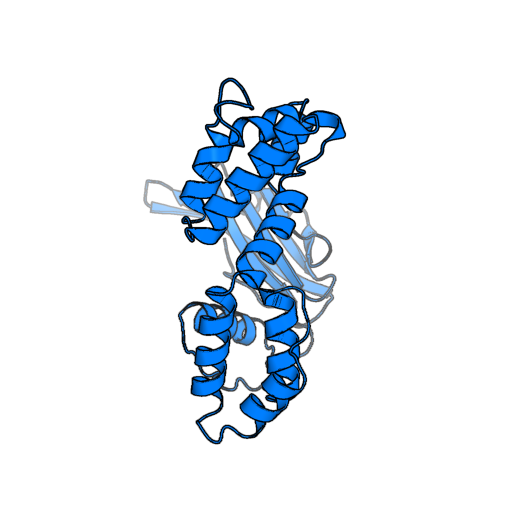6.224 -2.191 -9.184 1.00 90.62 93 HIS A N 1
ATOM 720 C CA . HIS A 1 93 ? -17.004 -1.162 -8.500 1.00 90.62 93 HIS A CA 1
ATOM 721 C C . HIS A 1 93 ? -16.253 0.167 -8.407 1.00 90.62 93 HIS A C 1
ATOM 723 O O . HIS A 1 93 ? -16.874 1.218 -8.271 1.00 90.62 93 HIS A O 1
ATOM 729 N N . ASN A 1 94 ? -14.928 0.134 -8.530 1.00 93.31 94 ASN A N 1
ATOM 730 C CA . ASN A 1 94 ? -14.073 1.311 -8.579 1.00 93.31 94 ASN A CA 1
ATOM 731 C C . ASN A 1 94 ? -12.899 1.100 -9.560 1.00 93.31 94 ASN A C 1
ATOM 733 O O . ASN A 1 94 ? -12.764 0.054 -10.199 1.00 93.31 94 ASN A O 1
ATOM 737 N N . GLU A 1 95 ? -12.049 2.116 -9.706 1.00 95.19 95 GLU A N 1
ATOM 738 C CA . GLU A 1 95 ? -10.895 2.050 -10.609 1.00 95.19 95 GLU A CA 1
ATOM 739 C C . GLU A 1 95 ? -9.813 1.071 -10.123 1.00 95.19 95 GLU A C 1
ATOM 741 O O . GLU A 1 95 ? -9.158 0.423 -10.937 1.00 95.19 95 GLU A O 1
ATOM 746 N N . ILE A 1 96 ? -9.661 0.898 -8.807 1.00 94.88 96 ILE A N 1
ATOM 747 C CA . ILE A 1 96 ? -8.716 -0.061 -8.221 1.00 94.88 96 ILE A CA 1
ATOM 748 C C . ILE A 1 96 ? -9.096 -1.484 -8.646 1.00 94.88 96 ILE A C 1
ATOM 750 O O . ILE A 1 96 ? -8.225 -2.223 -9.101 1.00 94.88 96 ILE A O 1
ATOM 754 N N . ASP A 1 97 ? -10.381 -1.844 -8.613 1.00 94.31 97 ASP A N 1
ATOM 755 C CA . ASP A 1 97 ? -10.854 -3.165 -9.048 1.00 94.31 97 ASP A CA 1
ATOM 756 C C . ASP A 1 97 ? -10.490 -3.439 -10.512 1.00 94.31 97 ASP A C 1
ATOM 758 O O . ASP A 1 97 ? -10.055 -4.538 -10.857 1.00 94.31 97 ASP A O 1
ATOM 762 N N . ARG A 1 98 ? -10.598 -2.425 -11.383 1.00 95.00 98 ARG A N 1
ATOM 763 C CA . ARG A 1 98 ? -10.214 -2.547 -12.799 1.00 95.00 98 ARG A CA 1
ATOM 764 C C . ARG A 1 98 ? -8.717 -2.767 -12.963 1.00 95.00 98 ARG A C 1
ATOM 766 O O . ARG A 1 98 ? -8.310 -3.622 -13.749 1.00 95.00 98 ARG A O 1
ATOM 773 N N . LEU A 1 99 ? -7.898 -2.023 -12.220 1.00 94.81 99 LEU A N 1
ATOM 774 C CA . LEU A 1 99 ? -6.441 -2.169 -12.244 1.00 94.81 99 LEU A CA 1
ATOM 775 C C . LEU A 1 99 ? -6.012 -3.553 -11.733 1.00 94.81 99 LEU A C 1
ATOM 777 O O . LEU A 1 99 ? -5.158 -4.204 -12.342 1.00 94.81 99 LEU A O 1
ATOM 781 N N . VAL A 1 100 ? -6.644 -4.035 -10.661 1.00 94.44 100 VAL A N 1
ATOM 782 C CA . VAL A 1 100 ? -6.406 -5.366 -10.090 1.00 94.44 100 VAL A CA 1
ATOM 783 C C . VAL A 1 100 ? -6.857 -6.467 -11.057 1.00 94.44 100 VAL A C 1
ATOM 785 O O . VAL A 1 100 ? -6.082 -7.384 -11.337 1.00 94.44 100 VAL A O 1
ATOM 788 N N . ALA A 1 101 ? -8.044 -6.357 -11.657 1.00 94.25 101 ALA A N 1
ATOM 789 C CA . ALA A 1 101 ? -8.538 -7.312 -12.648 1.00 94.25 101 ALA A CA 1
ATOM 790 C C . ALA A 1 101 ? -7.650 -7.358 -13.903 1.00 94.25 101 ALA A C 1
ATOM 792 O O . ALA A 1 101 ? -7.309 -8.441 -14.385 1.00 94.25 101 ALA A O 1
ATOM 793 N N . ALA A 1 102 ? -7.193 -6.202 -14.397 1.00 90.75 102 ALA A N 1
ATOM 794 C CA . ALA A 1 102 ? -6.242 -6.128 -15.504 1.00 90.75 102 ALA A CA 1
ATOM 795 C C . ALA A 1 102 ? -4.926 -6.845 -15.164 1.00 90.75 102 ALA A C 1
ATOM 797 O O . ALA A 1 102 ? -4.378 -7.578 -15.997 1.00 90.75 102 ALA A O 1
ATOM 798 N N . LYS A 1 103 ? -4.440 -6.688 -13.924 1.00 88.69 103 LYS A N 1
ATOM 799 C CA . LYS A 1 103 ? -3.264 -7.406 -13.430 1.00 88.69 103 LYS A CA 1
ATOM 800 C C . LYS A 1 103 ? -3.505 -8.913 -13.369 1.00 88.69 103 LYS A C 1
ATOM 802 O O . LYS A 1 103 ? -2.685 -9.660 -13.895 1.00 88.69 103 LYS A O 1
ATOM 807 N N . TRP A 1 104 ? -4.613 -9.373 -12.792 1.00 91.00 104 TRP A N 1
ATOM 808 C CA . TRP A 1 104 ? -4.952 -10.798 -12.723 1.00 91.00 104 TRP A CA 1
ATOM 809 C C . TRP A 1 104 ? -5.072 -11.439 -14.101 1.00 91.00 104 TRP A C 1
ATOM 811 O O . TRP A 1 104 ? -4.475 -12.490 -14.333 1.00 91.00 104 TRP A O 1
ATOM 821 N N . LYS A 1 105 ? -5.742 -10.770 -15.046 1.00 88.88 105 LYS A N 1
ATOM 822 C CA . LYS A 1 105 ? -5.857 -11.223 -16.436 1.00 88.88 105 LYS A CA 1
ATOM 823 C C . LYS A 1 105 ? -4.489 -11.366 -17.098 1.00 88.88 105 LYS A C 1
ATOM 825 O O . LYS A 1 105 ? -4.205 -12.400 -17.699 1.00 88.88 105 LYS A O 1
ATOM 830 N N . ARG A 1 106 ? -3.617 -10.361 -16.943 1.00 83.75 106 ARG A N 1
ATOM 831 C CA . ARG A 1 106 ? -2.231 -10.411 -17.437 1.00 83.75 106 ARG A CA 1
ATOM 832 C C . ARG A 1 106 ? -1.450 -11.569 -16.812 1.00 83.75 106 ARG A C 1
ATOM 834 O O . ARG A 1 106 ? -0.687 -12.223 -17.514 1.00 83.75 106 ARG A O 1
ATOM 841 N N . MET A 1 107 ? -1.648 -11.809 -15.518 1.00 84.12 107 MET A N 1
ATOM 842 C CA . MET A 1 107 ? -0.970 -12.855 -14.747 1.00 84.12 107 MET A CA 1
ATOM 843 C C . MET A 1 107 ? -1.629 -14.239 -14.869 1.00 84.12 107 MET A C 1
ATOM 845 O O . MET A 1 107 ? -1.167 -15.183 -14.225 1.00 84.12 107 MET A O 1
ATOM 849 N N . LYS A 1 108 ? -2.697 -14.377 -15.669 1.00 86.44 108 LYS A N 1
ATOM 850 C CA . LYS A 1 108 ? -3.511 -15.598 -15.778 1.00 86.44 108 LYS A CA 1
ATOM 851 C C . LYS A 1 108 ? -3.919 -16.166 -14.410 1.00 86.44 108 LYS A C 1
ATOM 853 O O . LYS A 1 108 ? -3.837 -17.371 -14.153 1.00 86.44 108 LYS A O 1
ATOM 858 N N . ILE A 1 109 ? -4.310 -15.273 -13.504 1.00 86.75 109 ILE A N 1
ATOM 859 C CA . ILE A 1 109 ? -4.811 -15.598 -12.169 1.00 86.75 109 ILE A CA 1
ATOM 860 C C . ILE A 1 109 ? -6.328 -15.450 -12.200 1.00 86.75 109 ILE A C 1
ATOM 862 O O . ILE A 1 109 ? -6.841 -14.412 -12.611 1.00 86.75 109 ILE A O 1
ATOM 866 N N . LEU A 1 110 ? -7.035 -16.491 -11.765 1.00 89.75 110 LEU A N 1
ATOM 867 C CA . LEU A 1 110 ? -8.442 -16.376 -11.408 1.00 89.75 110 LEU A CA 1
ATOM 868 C C . LEU A 1 110 ? -8.519 -16.025 -9.920 1.00 89.75 110 LEU A C 1
ATOM 870 O O . LEU A 1 110 ? -7.887 -16.724 -9.121 1.00 89.75 110 LEU A O 1
ATOM 874 N N . PRO A 1 111 ? -9.214 -14.942 -9.543 1.00 91.00 111 PRO A N 1
ATOM 875 C CA . PRO A 1 111 ? -9.431 -14.640 -8.138 1.00 91.00 111 PRO A CA 1
ATOM 876 C C . PRO A 1 111 ? -10.315 -15.714 -7.493 1.00 91.00 111 PRO A C 1
ATOM 878 O O . PRO A 1 111 ? -11.116 -16.363 -8.168 1.00 91.00 111 PRO A O 1
ATOM 881 N N . SER A 1 112 ? -10.153 -15.895 -6.185 1.00 90.69 112 SER A N 1
ATOM 882 C CA . SER A 1 112 ? -11.045 -16.737 -5.387 1.00 90.69 112 SER A CA 1
ATOM 883 C C . SER A 1 112 ? -12.445 -16.131 -5.308 1.00 90.69 112 SER A C 1
ATOM 885 O O . SER A 1 112 ? -12.614 -14.919 -5.454 1.00 90.69 112 SER A O 1
ATOM 887 N N . ASP A 1 113 ? -13.430 -16.976 -5.011 1.00 90.75 113 ASP A N 1
ATOM 888 C CA . ASP A 1 113 ? -14.798 -16.531 -4.762 1.00 90.75 113 ASP A CA 1
ATOM 889 C C . ASP A 1 113 ? -14.878 -15.562 -3.570 1.00 90.75 113 ASP A C 1
ATOM 891 O O . ASP A 1 113 ? -14.003 -15.517 -2.695 1.00 90.75 113 ASP A O 1
ATOM 895 N N . LEU A 1 114 ? -15.955 -14.774 -3.537 1.00 91.19 114 LEU A N 1
ATOM 896 C CA . LEU A 1 114 ? -16.229 -13.877 -2.420 1.00 91.19 114 LEU A CA 1
ATOM 897 C C . LEU A 1 114 ? -16.429 -14.676 -1.129 1.00 91.19 114 LEU A C 1
ATOM 899 O O . LEU A 1 114 ? -17.123 -15.689 -1.105 1.00 91.19 114 LEU A O 1
ATOM 903 N N . CYS A 1 115 ? -15.856 -14.165 -0.041 1.00 94.88 115 CYS A N 1
ATOM 904 C CA . CYS A 1 115 ? -16.083 -14.708 1.295 1.00 94.88 115 CYS A CA 1
ATOM 905 C C . CYS A 1 115 ? -17.546 -14.567 1.735 1.00 94.88 115 CYS A C 1
ATOM 907 O O . CYS A 1 115 ? -18.284 -13.686 1.259 1.00 94.88 115 CYS A O 1
ATOM 909 N N . THR A 1 116 ? -17.945 -15.421 2.677 1.00 95.69 116 THR A N 1
ATOM 910 C CA . THR A 1 116 ? -19.276 -15.373 3.285 1.00 95.69 116 THR A CA 1
ATOM 911 C C . THR A 1 116 ? -19.453 -14.108 4.131 1.00 95.69 116 THR A C 1
ATOM 913 O O . THR A 1 116 ? -18.495 -13.401 4.454 1.00 95.69 116 THR A O 1
ATOM 916 N N . ASP A 1 117 ? -20.699 -13.775 4.468 1.00 96.19 117 ASP A N 1
ATOM 917 C CA . ASP A 1 117 ? -21.017 -12.571 5.244 1.00 96.19 117 ASP A CA 1
ATOM 918 C C . ASP A 1 117 ? -20.421 -12.608 6.665 1.00 96.19 117 ASP A C 1
ATOM 920 O O . ASP A 1 117 ? -19.939 -11.586 7.150 1.00 96.19 117 ASP A O 1
ATOM 924 N N . ASP A 1 118 ? -20.371 -13.773 7.313 1.00 95.38 118 ASP A N 1
ATOM 925 C CA . ASP A 1 118 ? -19.754 -13.946 8.633 1.00 95.38 118 ASP A CA 1
ATOM 926 C C . ASP A 1 118 ? -18.220 -13.805 8.592 1.00 95.38 118 ASP A C 1
ATOM 928 O O . ASP A 1 118 ? -17.634 -13.119 9.440 1.00 95.38 118 ASP A O 1
ATOM 932 N N . GLU A 1 119 ? -17.567 -14.375 7.573 1.00 96.75 119 GLU A N 1
ATOM 933 C CA . GLU A 1 119 ? -16.130 -14.207 7.346 1.00 96.75 119 GLU A CA 1
ATOM 934 C C . GLU A 1 119 ? -15.782 -12.747 7.058 1.00 96.75 119 GLU A C 1
ATOM 936 O O . GLU A 1 119 ? -14.833 -12.208 7.638 1.00 96.75 119 GLU A O 1
ATOM 941 N N . PHE A 1 120 ? -16.558 -12.103 6.181 1.00 97.69 120 PHE A N 1
ATOM 942 C CA . PHE A 1 120 ? -16.409 -10.691 5.855 1.00 97.69 120 PHE A CA 1
ATOM 943 C C . PHE A 1 120 ? -16.511 -9.831 7.116 1.00 97.69 120 PHE A C 1
ATOM 945 O O . PHE A 1 120 ? -15.612 -9.032 7.384 1.00 97.69 120 PHE A O 1
ATOM 952 N N . LEU A 1 121 ? -17.574 -10.021 7.906 1.00 98.00 121 LEU A N 1
ATOM 953 C CA . LEU A 1 121 ? -17.842 -9.205 9.085 1.00 98.00 121 LEU A CA 1
ATOM 954 C C . LEU A 1 121 ? -16.704 -9.315 10.101 1.00 98.00 121 LEU A C 1
ATOM 956 O O . LEU A 1 121 ? -16.229 -8.307 10.619 1.00 98.00 121 LEU A O 1
ATOM 960 N N . ARG A 1 122 ? -16.208 -10.530 10.353 1.00 97.75 122 ARG A N 1
ATOM 961 C CA . ARG A 1 122 ? -15.067 -10.727 11.249 1.00 97.75 122 ARG A CA 1
ATOM 962 C C . ARG A 1 122 ? -13.809 -10.022 10.734 1.00 97.75 122 ARG A C 1
ATOM 964 O O . ARG A 1 122 ? -13.130 -9.368 11.524 1.00 97.75 122 ARG A O 1
ATOM 971 N N . ARG A 1 123 ? -13.483 -10.168 9.443 1.00 97.88 123 ARG A N 1
ATOM 972 C CA . ARG A 1 123 ? -12.273 -9.578 8.840 1.00 97.88 123 ARG A CA 1
ATOM 973 C C . ARG A 1 123 ? -12.319 -8.055 8.874 1.00 97.88 123 ARG A C 1
ATOM 975 O O . ARG A 1 123 ? -11.387 -7.443 9.379 1.00 97.88 123 ARG A O 1
ATOM 982 N N . VAL A 1 124 ? -13.428 -7.452 8.441 1.00 97.94 124 VAL A N 1
ATOM 983 C CA . VAL A 1 124 ? -13.546 -5.989 8.364 1.00 97.94 124 VAL A CA 1
ATOM 984 C C . VAL A 1 124 ? -13.484 -5.330 9.744 1.00 97.94 124 VAL A C 1
ATOM 986 O O . VAL A 1 124 ? -12.852 -4.289 9.899 1.00 97.94 124 VAL A O 1
ATOM 989 N N . TYR A 1 125 ? -14.058 -5.957 10.775 1.00 98.31 125 TYR A N 1
ATOM 990 C CA . TYR A 1 125 ? -13.951 -5.475 12.153 1.00 98.31 125 TYR A CA 1
ATOM 991 C C . TYR A 1 125 ? -12.508 -5.495 12.659 1.00 98.31 125 TYR A C 1
ATOM 993 O O . TYR A 1 125 ? -12.026 -4.487 13.182 1.00 98.31 125 TYR A O 1
ATOM 1001 N N . LEU A 1 126 ? -11.801 -6.611 12.462 1.00 98.00 126 LEU A N 1
ATOM 1002 C CA . LEU A 1 126 ? -10.404 -6.737 12.875 1.00 98.00 126 LEU A CA 1
ATOM 1003 C C . LEU A 1 126 ? -9.496 -5.770 12.109 1.00 98.00 126 LEU A C 1
ATOM 1005 O O . LEU A 1 126 ? -8.644 -5.133 12.720 1.00 98.00 126 LEU A O 1
ATOM 1009 N N . ASP A 1 127 ? -9.705 -5.611 10.804 1.00 97.62 127 ASP A N 1
ATOM 1010 C CA . ASP A 1 127 ? -8.872 -4.748 9.966 1.00 97.62 127 ASP A CA 1
ATOM 1011 C C . ASP A 1 127 ? -9.073 -3.259 10.276 1.00 97.62 127 ASP A C 1
ATOM 1013 O O . ASP A 1 127 ? -8.098 -2.500 10.340 1.00 97.62 127 ASP A O 1
ATOM 1017 N N . LEU A 1 128 ? -10.329 -2.839 10.473 1.00 97.88 128 LEU A N 1
ATOM 1018 C CA . LEU A 1 128 ? -10.677 -1.435 10.687 1.00 97.88 128 LEU A CA 1
ATOM 1019 C C . LEU A 1 128 ? -10.549 -1.001 12.148 1.00 97.88 128 LEU A C 1
ATOM 1021 O O . LEU A 1 128 ? -10.170 0.139 12.399 1.00 97.88 128 LEU A O 1
ATOM 1025 N N . THR A 1 129 ? -10.845 -1.880 13.107 1.00 97.69 129 THR A N 1
ATOM 1026 C CA . THR A 1 129 ? -10.921 -1.516 14.535 1.00 97.69 129 THR A CA 1
ATOM 1027 C C . THR A 1 129 ? -9.964 -2.296 15.432 1.00 97.69 129 THR A C 1
ATOM 1029 O O . THR A 1 129 ? -9.811 -1.956 16.603 1.00 97.69 129 THR A O 1
ATOM 1032 N N . GLY A 1 130 ? -9.320 -3.351 14.925 1.00 96.69 130 GLY A N 1
ATOM 1033 C CA . GLY A 1 130 ? -8.473 -4.236 15.730 1.00 96.69 130 GLY A CA 1
ATOM 1034 C C . GLY A 1 130 ? -9.235 -5.100 16.736 1.00 96.69 130 GLY A C 1
ATOM 1035 O O . GLY A 1 130 ? -8.607 -5.789 17.537 1.00 96.69 130 GLY A O 1
ATOM 1036 N N . LEU A 1 131 ? -10.569 -5.067 16.719 1.00 96.69 131 LEU A N 1
ATOM 1037 C CA . LEU A 1 131 ? -11.435 -5.783 17.648 1.00 96.69 131 LEU A CA 1
ATOM 1038 C C . LEU A 1 131 ? -12.387 -6.698 16.872 1.00 96.69 131 LEU A C 1
ATOM 1040 O O . LEU A 1 131 ? -12.785 -6.352 15.763 1.00 96.69 131 LEU A O 1
ATOM 1044 N N . PRO A 1 132 ? -12.766 -7.866 17.417 1.00 97.25 132 PRO A N 1
ATOM 1045 C CA . PRO A 1 132 ? -13.812 -8.686 16.818 1.00 97.25 132 PRO A CA 1
ATOM 1046 C C . PRO A 1 132 ? -15.198 -8.028 16.987 1.00 97.25 132 PRO A C 1
ATOM 1048 O O . PRO A 1 132 ? -15.395 -7.269 17.942 1.00 97.25 132 PRO A O 1
ATOM 1051 N N . PRO A 1 133 ? -16.178 -8.345 16.118 1.00 97.56 133 PRO A N 1
ATOM 1052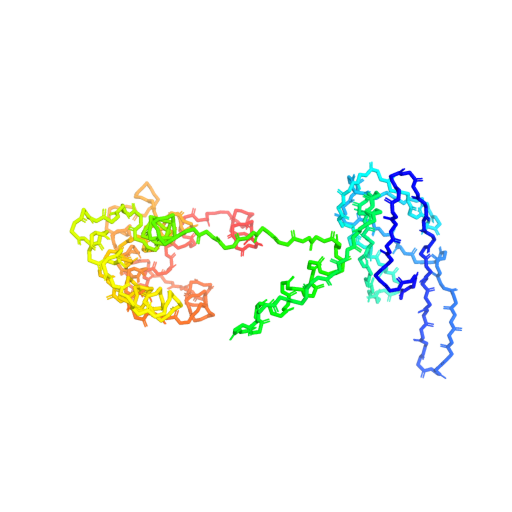 C CA . PRO A 1 133 ? -17.556 -7.892 16.297 1.00 97.56 133 PRO A CA 1
ATOM 1053 C C . PRO A 1 133 ? -18.177 -8.508 17.555 1.00 97.56 133 PRO A C 1
ATOM 1055 O O . PRO A 1 133 ? -17.845 -9.635 17.940 1.00 97.56 133 PRO A O 1
ATOM 1058 N N . LYS A 1 134 ? -19.108 -7.791 18.191 1.00 96.62 134 LYS A N 1
ATOM 1059 C CA . LYS A 1 134 ? -19.898 -8.347 19.300 1.00 96.62 134 LYS A CA 1
ATOM 1060 C C . LYS A 1 134 ? -20.919 -9.367 18.779 1.00 96.62 134 LYS A C 1
ATOM 1062 O O . LYS A 1 134 ? -21.395 -9.203 17.657 1.00 96.62 134 LYS A O 1
ATOM 1067 N N . PRO A 1 135 ? -21.336 -10.358 19.592 1.00 97.00 135 PRO A N 1
ATOM 1068 C CA . PRO A 1 135 ? -22.347 -11.339 19.183 1.00 97.00 135 PRO A CA 1
ATOM 1069 C C . PRO A 1 135 ? -23.626 -10.707 18.612 1.00 97.00 135 PRO A C 1
ATOM 1071 O O . PRO A 1 135 ? -24.062 -11.083 17.531 1.00 97.00 135 PRO A O 1
ATOM 1074 N N . GLU A 1 136 ? -24.151 -9.669 19.267 1.00 97.06 136 GLU A N 1
ATOM 1075 C CA . GLU A 1 136 ? -25.354 -8.941 18.831 1.00 97.06 136 GLU A CA 1
ATOM 1076 C C . GLU A 1 136 ? -25.186 -8.272 17.453 1.00 97.06 136 GLU A C 1
ATOM 1078 O O . GLU A 1 136 ? -26.122 -8.221 16.654 1.00 97.06 136 GLU A O 1
ATOM 1083 N N . GLU A 1 137 ? -23.983 -7.772 17.146 1.00 96.00 137 GLU A N 1
ATOM 1084 C CA . GLU A 1 137 ? -23.678 -7.155 15.849 1.00 96.00 137 GLU A CA 1
ATOM 1085 C C . GLU A 1 137 ? -23.618 -8.207 14.737 1.00 96.00 137 GLU A C 1
ATOM 1087 O O . GLU A 1 137 ? -24.058 -7.943 13.619 1.00 96.00 137 GLU A O 1
ATOM 1092 N N . VAL A 1 138 ? -23.114 -9.406 15.051 1.00 97.19 138 VAL A N 1
ATOM 1093 C CA . VAL A 1 138 ? -23.107 -10.546 14.126 1.00 97.19 138 VAL A CA 1
ATOM 1094 C C . VAL A 1 138 ? -24.532 -11.001 13.834 1.00 97.19 138 VAL A C 1
ATOM 1096 O O . VAL A 1 138 ? -24.906 -11.109 12.669 1.00 97.19 138 VAL A O 1
ATOM 1099 N N . GLU A 1 139 ? -25.343 -11.218 14.871 1.00 96.56 139 GLU A N 1
ATOM 1100 C CA . GLU A 1 139 ? -26.743 -11.633 14.720 1.00 96.56 139 GLU A CA 1
ATOM 1101 C C . GLU A 1 139 ? -27.541 -10.624 13.888 1.00 96.56 139 GLU A C 1
ATOM 1103 O O . GLU A 1 139 ? -28.224 -11.008 12.940 1.00 96.56 139 GLU A O 1
ATOM 1108 N N . THR A 1 140 ? -27.385 -9.328 14.178 1.00 96.25 140 THR A N 1
ATOM 1109 C CA . THR A 1 140 ? -28.060 -8.252 13.438 1.00 96.25 140 THR A CA 1
ATOM 1110 C C . THR A 1 140 ? -27.644 -8.230 11.965 1.00 96.25 140 THR A C 1
ATOM 1112 O O . THR A 1 140 ? -28.494 -8.129 11.084 1.00 96.25 140 THR A O 1
ATOM 1115 N N . PHE A 1 141 ? -26.347 -8.356 11.672 1.00 97.25 141 PHE A N 1
ATOM 1116 C CA . PHE A 1 141 ? -25.833 -8.320 10.300 1.00 97.25 141 PHE A CA 1
ATOM 1117 C C . PHE A 1 141 ? -26.237 -9.545 9.464 1.00 97.25 141 PHE A C 1
ATOM 1119 O O . PHE A 1 141 ? -26.484 -9.438 8.258 1.00 97.25 141 PHE A O 1
ATOM 1126 N N . LEU A 1 142 ? -26.298 -10.721 10.093 1.00 96.25 142 LEU A N 1
ATOM 1127 C CA . LEU A 1 142 ? -26.719 -11.953 9.428 1.00 96.25 142 LEU A CA 1
ATOM 1128 C C . LEU A 1 142 ? -28.239 -12.012 9.229 1.00 96.25 142 LEU A C 1
ATOM 1130 O O . LEU A 1 142 ? -28.688 -12.590 8.242 1.00 96.25 142 LEU A O 1
ATOM 1134 N N . ALA A 1 143 ? -29.017 -11.394 10.121 1.00 96.56 143 ALA A N 1
ATOM 1135 C CA . ALA A 1 143 ? -30.466 -11.267 9.978 1.00 96.56 143 ALA A CA 1
ATOM 1136 C C . ALA A 1 143 ? -30.888 -10.218 8.929 1.00 96.56 143 ALA A C 1
ATOM 1138 O O . ALA A 1 143 ? -32.025 -10.254 8.458 1.00 96.56 143 ALA A O 1
ATOM 1139 N N . ASP A 1 144 ? -29.995 -9.297 8.550 1.00 95.62 144 ASP A N 1
ATOM 1140 C CA . ASP A 1 144 ? -30.256 -8.305 7.508 1.00 95.62 144 ASP A CA 1
ATOM 1141 C C . ASP A 1 144 ? -30.333 -8.959 6.114 1.00 95.62 144 ASP A C 1
ATOM 1143 O O . ASP A 1 144 ? -29.335 -9.444 5.562 1.00 95.62 144 ASP A O 1
ATOM 1147 N N . GLY A 1 145 ? -31.549 -8.958 5.557 1.00 94.25 145 GLY A N 1
ATOM 1148 C CA . GLY A 1 145 ? -31.883 -9.482 4.231 1.00 94.25 145 GLY A CA 1
ATOM 1149 C C . GLY A 1 145 ? -31.638 -8.507 3.075 1.00 94.25 145 GLY A C 1
ATOM 1150 O O . GLY A 1 145 ? -31.973 -8.836 1.935 1.00 94.25 145 GLY A O 1
ATOM 1151 N N . SER A 1 146 ? -31.085 -7.321 3.342 1.00 95.94 146 SER A N 1
ATOM 1152 C CA . SER A 1 146 ? -30.650 -6.387 2.300 1.00 95.94 146 SER A CA 1
ATOM 1153 C C . SER A 1 146 ? -29.576 -7.029 1.410 1.00 95.94 146 SER A C 1
ATOM 1155 O O . SER A 1 146 ? -28.854 -7.928 1.862 1.00 95.94 146 SER A O 1
ATOM 1157 N N . PRO A 1 147 ? -29.421 -6.587 0.146 1.00 95.44 147 PRO A N 1
ATOM 1158 C CA . PRO A 1 147 ? -28.367 -7.090 -0.729 1.00 95.44 147 PRO A CA 1
ATOM 1159 C C . PRO A 1 147 ? -27.003 -7.061 -0.029 1.00 95.44 147 PRO A C 1
ATOM 1161 O O . PRO A 1 147 ? -26.619 -6.028 0.523 1.00 95.44 147 PRO A O 1
ATOM 1164 N N . SER A 1 148 ? -26.246 -8.170 -0.068 1.00 92.94 148 SER A N 1
ATOM 1165 C CA . SER A 1 148 ? -24.999 -8.309 0.708 1.00 92.94 148 SER A CA 1
ATOM 1166 C C . SER A 1 148 ? -24.046 -7.133 0.519 1.00 92.94 148 SER A C 1
ATOM 1168 O O . SER A 1 148 ? -23.419 -6.694 1.473 1.00 92.94 148 SER A O 1
ATOM 1170 N N . ARG A 1 149 ? -23.962 -6.571 -0.689 1.00 92.56 149 ARG A N 1
ATOM 1171 C CA . ARG A 1 149 ? -23.126 -5.398 -0.953 1.00 92.56 149 ARG A CA 1
ATOM 1172 C C . ARG A 1 149 ? -23.542 -4.171 -0.133 1.00 92.56 149 ARG A C 1
ATOM 1174 O O . ARG A 1 149 ? -22.682 -3.561 0.489 1.00 92.56 149 ARG A O 1
ATOM 1181 N N . GLU A 1 150 ? -24.828 -3.839 -0.113 1.00 95.50 150 GLU A N 1
ATOM 1182 C CA . GLU A 1 150 ? -25.346 -2.635 0.549 1.00 95.50 150 GLU A CA 1
ATOM 1183 C C . GLU A 1 150 ? -25.126 -2.703 2.061 1.00 95.50 150 GLU A C 1
ATOM 1185 O O . GLU A 1 150 ? -24.583 -1.772 2.656 1.00 95.50 150 GLU A O 1
ATOM 1190 N N . LYS A 1 151 ? -25.445 -3.844 2.686 1.00 96.12 151 LYS A N 1
ATOM 1191 C CA . LYS A 1 151 ? -25.202 -4.016 4.125 1.00 96.12 151 LYS A CA 1
ATOM 1192 C C . LYS A 1 151 ? -23.711 -4.044 4.477 1.00 96.12 151 LYS A C 1
ATOM 1194 O O . LYS A 1 151 ? -23.325 -3.549 5.535 1.00 96.12 151 LYS A O 1
ATOM 1199 N N . ARG A 1 152 ? -22.847 -4.579 3.601 1.00 96.88 152 ARG A N 1
ATOM 1200 C CA . ARG A 1 152 ? -21.382 -4.548 3.785 1.00 96.88 152 ARG A CA 1
ATOM 1201 C C . ARG A 1 152 ? -20.839 -3.118 3.718 1.00 96.88 152 ARG A C 1
ATOM 1203 O O . ARG A 1 152 ? -20.060 -2.746 4.591 1.00 96.88 152 ARG A O 1
ATOM 1210 N N . GLU A 1 153 ? -21.271 -2.324 2.736 1.00 95.94 153 GLU A N 1
ATOM 1211 C CA . GLU A 1 153 ? -20.912 -0.902 2.607 1.00 95.94 153 GLU A CA 1
ATOM 1212 C C . GLU A 1 153 ? -21.365 -0.109 3.848 1.00 95.94 153 GLU A C 1
ATOM 1214 O O . GLU A 1 153 ? -20.553 0.574 4.470 1.00 95.94 153 GLU A O 1
ATOM 1219 N N . ALA A 1 154 ? -22.604 -0.310 4.313 1.00 96.38 154 ALA A N 1
ATOM 1220 C CA . ALA A 1 154 ? -23.117 0.349 5.517 1.00 96.38 154 ALA A CA 1
ATOM 1221 C C . ALA A 1 154 ? -22.319 0.007 6.793 1.00 96.38 154 ALA A C 1
ATOM 1223 O O . ALA A 1 154 ? -22.083 0.871 7.643 1.00 96.38 154 ALA A O 1
ATOM 1224 N N . VAL A 1 155 ? -21.881 -1.249 6.947 1.00 97.62 155 VAL A N 1
ATOM 1225 C CA . VAL A 1 155 ? -21.011 -1.643 8.067 1.00 97.62 155 VAL A CA 1
ATOM 1226 C C . VAL A 1 155 ? -19.636 -0.991 7.956 1.00 97.62 155 VAL A C 1
ATOM 1228 O O . VAL A 1 155 ? -19.137 -0.504 8.969 1.00 97.62 155 VAL A O 1
ATOM 1231 N N . ILE A 1 156 ? -19.036 -0.948 6.763 1.00 97.62 156 ILE A N 1
ATOM 1232 C CA . ILE A 1 156 ? -17.742 -0.285 6.538 1.00 97.62 156 ILE A CA 1
ATOM 1233 C C . ILE A 1 156 ? -17.822 1.186 6.957 1.00 97.62 156 ILE A C 1
ATOM 1235 O O . ILE A 1 156 ? -17.007 1.622 7.770 1.00 97.62 156 ILE A O 1
ATOM 1239 N N . ASP A 1 157 ? -18.830 1.921 6.485 1.00 96.88 157 ASP A N 1
ATOM 1240 C CA . ASP A 1 157 ? -19.003 3.342 6.803 1.00 96.88 157 ASP A CA 1
ATOM 1241 C C . ASP A 1 157 ? -19.159 3.574 8.310 1.00 96.88 157 ASP A C 1
ATOM 1243 O O . ASP A 1 157 ? -18.508 4.447 8.894 1.00 96.88 157 ASP A O 1
ATOM 1247 N N . ARG A 1 158 ? -19.968 2.737 8.974 1.00 97.12 158 ARG A N 1
ATOM 1248 C CA . ARG A 1 158 ? -20.141 2.792 10.431 1.00 97.12 158 ARG A CA 1
ATOM 1249 C C . ARG A 1 158 ? -18.831 2.540 11.177 1.00 97.12 158 ARG A C 1
ATOM 1251 O O . ARG A 1 158 ? -18.574 3.197 12.185 1.00 97.12 158 ARG A O 1
ATOM 1258 N N . LEU A 1 159 ? -18.022 1.582 10.724 1.00 98.00 159 LEU A N 1
ATOM 1259 C CA . LEU A 1 159 ? -16.751 1.248 11.366 1.00 98.00 159 LEU A CA 1
ATOM 1260 C C . LEU A 1 159 ? -15.715 2.351 11.169 1.00 98.00 159 LEU A C 1
ATOM 1262 O O . LEU A 1 159 ? -15.086 2.741 12.151 1.00 98.00 159 LEU A O 1
ATOM 1266 N N . ILE A 1 160 ? -15.573 2.888 9.955 1.00 96.88 160 ILE A N 1
ATOM 1267 C CA . ILE A 1 160 ? -14.645 3.991 9.657 1.00 96.88 160 ILE A CA 1
ATOM 1268 C C . ILE A 1 160 ? -14.985 5.227 10.501 1.00 96.88 160 ILE A C 1
ATOM 1270 O O . ILE A 1 160 ? -14.089 5.867 11.045 1.00 96.88 160 ILE A O 1
ATOM 1274 N N . GLY A 1 161 ? -16.273 5.529 10.685 1.00 94.31 161 GLY A N 1
ATOM 1275 C CA . GLY A 1 161 ? -16.731 6.633 11.535 1.00 94.31 161 GLY A CA 1
ATOM 1276 C C . GLY A 1 161 ? -16.651 6.377 13.047 1.00 94.31 161 GLY A C 1
ATOM 1277 O O . GLY A 1 161 ? -17.106 7.214 13.828 1.00 94.31 161 GLY A O 1
ATOM 1278 N N . SER A 1 162 ? -16.132 5.227 13.492 1.00 97.12 162 SER A N 1
ATOM 1279 C CA . SER A 1 162 ? -16.158 4.840 14.905 1.00 97.12 162 SER A CA 1
ATOM 1280 C C . SER A 1 162 ? -14.925 5.318 15.691 1.00 97.12 162 SER A C 1
ATOM 1282 O O . SER A 1 162 ? -13.811 5.347 15.164 1.00 97.12 162 SER A O 1
ATOM 1284 N N . PRO A 1 163 ? -15.060 5.578 17.008 1.00 97.56 163 PRO A N 1
ATOM 1285 C CA . PRO A 1 163 ? -13.906 5.835 17.872 1.00 97.56 163 PRO A CA 1
ATOM 1286 C C . PRO A 1 163 ? -12.893 4.681 17.896 1.00 97.56 163 PRO A C 1
ATOM 1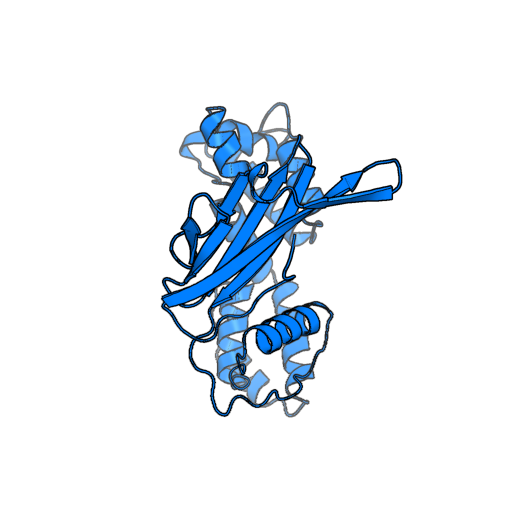288 O O . PRO A 1 163 ? -11.696 4.908 18.060 1.00 97.56 163 PRO A O 1
ATOM 1291 N N . ALA A 1 164 ? -13.358 3.439 17.718 1.00 97.75 164 ALA A N 1
ATOM 1292 C CA . ALA A 1 164 ? -12.495 2.263 17.692 1.00 97.75 164 ALA A CA 1
ATOM 1293 C C . ALA A 1 164 ? -11.570 2.261 16.465 1.00 97.75 164 ALA A C 1
ATOM 1295 O O . ALA A 1 164 ? -10.395 1.924 16.595 1.00 97.75 164 ALA A O 1
ATOM 1296 N N . PHE A 1 165 ? -12.068 2.698 15.302 1.00 98.44 165 PHE A N 1
ATOM 1297 C CA . PHE A 1 165 ? -11.237 2.910 14.116 1.00 98.44 165 PHE A CA 1
ATOM 1298 C C . PHE A 1 165 ? -10.163 3.966 14.372 1.00 98.44 165 PHE A C 1
ATOM 1300 O O . PHE A 1 165 ? -8.986 3.711 14.115 1.00 98.44 165 PHE A O 1
ATOM 1307 N N . VAL A 1 166 ? -10.547 5.111 14.951 1.00 98.31 166 VAL A N 1
ATOM 1308 C CA . VAL A 1 166 ? -9.603 6.189 15.277 1.00 98.31 166 VAL A CA 1
ATOM 1309 C C . VAL A 1 166 ? -8.491 5.677 16.188 1.00 98.31 166 VAL A C 1
ATOM 1311 O O . VAL A 1 166 ? -7.319 5.865 15.871 1.00 98.31 166 VAL A O 1
ATOM 1314 N N . GLU A 1 167 ? -8.811 4.978 17.279 1.00 98.00 167 GLU A N 1
ATOM 1315 C CA . GLU A 1 167 ? -7.790 4.438 18.187 1.00 98.00 167 GLU A CA 1
ATOM 1316 C C . GLU A 1 167 ? -6.914 3.363 17.527 1.00 98.00 167 GLU A C 1
ATOM 1318 O O . GLU A 1 167 ? -5.692 3.370 17.702 1.00 98.00 167 GLU A O 1
ATOM 1323 N N . HIS A 1 168 ? -7.506 2.463 16.738 1.00 98.19 168 HIS A N 1
ATOM 1324 C CA . HIS A 1 168 ? -6.768 1.404 16.052 1.00 98.19 168 HIS A CA 1
ATOM 1325 C C . HIS A 1 168 ? -5.752 1.966 15.055 1.00 98.19 168 HIS A C 1
ATOM 1327 O O . HIS A 1 168 ? -4.569 1.619 15.103 1.00 98.19 168 HIS A O 1
ATOM 1333 N N . TRP A 1 169 ? -6.192 2.877 14.187 1.00 97.94 169 TRP A N 1
ATOM 1334 C CA . TRP A 1 169 ? -5.329 3.496 13.186 1.00 97.94 169 TRP A CA 1
ATOM 1335 C C . TRP A 1 169 ? -4.343 4.488 13.793 1.00 97.94 169 TRP A C 1
ATOM 1337 O O . TRP A 1 169 ? -3.211 4.568 13.321 1.00 97.94 169 TRP A O 1
ATOM 1347 N N . THR A 1 170 ? -4.703 5.161 14.890 1.00 98.19 170 THR A N 1
ATOM 1348 C CA . THR A 1 170 ? -3.744 5.943 15.687 1.00 98.19 170 THR A CA 1
ATOM 1349 C C . THR A 1 170 ? -2.597 5.065 16.161 1.00 98.19 170 THR A C 1
ATOM 1351 O O . THR A 1 170 ? -1.443 5.460 16.038 1.00 98.19 170 THR A O 1
ATOM 1354 N N . ASN A 1 171 ? -2.889 3.871 16.684 1.00 96.81 171 ASN A N 1
ATOM 1355 C CA . ASN A 1 171 ? -1.850 2.960 17.157 1.00 96.81 171 ASN A CA 1
ATOM 1356 C C . ASN A 1 171 ? -1.005 2.403 16.005 1.00 96.81 171 ASN A C 1
ATOM 1358 O O . ASN A 1 171 ? 0.213 2.364 16.140 1.00 96.81 171 ASN A O 1
ATOM 1362 N N . LYS A 1 172 ? -1.615 2.046 14.863 1.00 96.50 172 LYS A N 1
ATOM 1363 C CA . LYS A 1 172 ? -0.868 1.633 13.659 1.00 96.50 172 LYS A CA 1
ATOM 1364 C C . LYS A 1 172 ? 0.105 2.719 13.194 1.00 96.50 172 LYS A C 1
ATOM 1366 O O . LYS A 1 172 ? 1.277 2.436 12.969 1.00 96.50 172 LYS A O 1
ATOM 1371 N N . TRP A 1 173 ? -0.358 3.965 13.093 1.00 97.06 173 TRP A N 1
ATOM 1372 C CA . TRP A 1 173 ? 0.501 5.085 12.708 1.00 97.06 173 TRP A CA 1
ATOM 1373 C C . TRP A 1 173 ? 1.543 5.418 13.770 1.00 97.06 173 TRP A C 1
ATOM 1375 O O . TRP A 1 173 ? 2.681 5.709 13.424 1.00 97.06 173 TRP A O 1
ATOM 1385 N N . ALA A 1 174 ? 1.188 5.359 15.053 1.00 96.88 174 ALA A N 1
ATOM 1386 C CA . ALA A 1 174 ? 2.129 5.596 16.140 1.00 96.88 174 ALA A CA 1
ATOM 1387 C C . ALA A 1 174 ? 3.259 4.556 16.162 1.00 96.88 174 ALA A C 1
ATOM 1389 O O . ALA A 1 174 ? 4.398 4.921 16.444 1.00 96.88 174 ALA A O 1
ATOM 1390 N N . ASP A 1 175 ? 2.962 3.297 15.839 1.00 94.81 175 ASP A N 1
ATOM 1391 C CA . ASP A 1 175 ? 3.963 2.238 15.698 1.00 94.81 175 ASP A CA 1
ATOM 1392 C C . ASP A 1 175 ? 4.868 2.484 14.480 1.00 94.81 175 ASP A C 1
ATOM 1394 O O . ASP A 1 175 ? 6.087 2.569 14.623 1.00 94.81 175 ASP A O 1
ATOM 1398 N N . MET A 1 176 ? 4.275 2.736 13.306 1.00 93.44 176 MET A N 1
ATOM 1399 C CA . MET A 1 176 ? 5.014 3.021 12.067 1.00 93.44 176 MET A CA 1
ATOM 1400 C C . MET A 1 176 ? 5.903 4.270 12.175 1.00 93.44 176 MET A C 1
ATOM 1402 O O . MET A 1 176 ? 7.023 4.290 11.675 1.00 93.44 176 MET A O 1
ATOM 1406 N N . LEU A 1 177 ? 5.429 5.308 12.868 1.00 93.81 177 LEU A N 1
ATOM 1407 C CA . LEU A 1 177 ? 6.170 6.546 13.132 1.00 93.81 177 LEU A CA 1
ATOM 1408 C C . LEU A 1 177 ? 7.024 6.472 14.407 1.00 93.81 177 LEU A C 1
ATOM 1410 O O . LEU A 1 177 ? 7.559 7.492 14.847 1.00 93.81 177 LEU A O 1
ATOM 1414 N N . MET A 1 178 ? 7.141 5.282 15.004 1.00 93.25 178 MET A N 1
ATOM 1415 C CA . MET A 1 178 ? 7.987 4.967 16.153 1.00 93.25 178 MET A CA 1
ATOM 1416 C C . MET A 1 178 ? 7.819 5.910 17.351 1.00 93.25 178 MET A C 1
ATOM 1418 O O . MET A 1 178 ? 8.794 6.333 17.983 1.00 93.25 178 MET A O 1
ATOM 1422 N N . VAL A 1 179 ? 6.574 6.223 17.710 1.00 95.25 179 VAL A N 1
ATOM 1423 C CA . VAL A 1 179 ? 6.249 6.980 18.924 1.00 95.25 179 VAL A CA 1
ATOM 1424 C C . VAL A 1 179 ? 6.780 6.224 20.143 1.00 95.25 179 VAL A C 1
ATOM 1426 O O . VAL A 1 179 ? 6.204 5.238 20.596 1.00 95.25 179 VAL A O 1
ATOM 1429 N N . ASN A 1 180 ? 7.903 6.692 20.690 1.00 90.38 180 ASN A N 1
ATOM 1430 C CA . ASN A 1 180 ? 8.638 5.958 21.711 1.00 90.38 180 ASN A CA 1
ATOM 1431 C C . ASN A 1 180 ? 9.146 6.881 22.828 1.00 90.38 180 ASN A C 1
ATOM 1433 O O . ASN A 1 180 ? 9.983 7.770 22.622 1.00 90.38 180 ASN A O 1
ATOM 1437 N N . SER A 1 181 ? 8.683 6.614 24.051 1.00 92.38 181 SER A N 1
ATOM 1438 C CA . SER A 1 181 ? 8.988 7.404 25.250 1.00 92.38 181 SER A CA 1
ATOM 1439 C C . SER A 1 181 ? 10.449 7.369 25.666 1.00 92.38 181 SER A C 1
ATOM 1441 O O . SER A 1 181 ? 10.914 8.328 26.282 1.00 92.38 181 SER A O 1
ATOM 1443 N N . LYS A 1 182 ? 11.212 6.352 25.252 1.00 90.19 182 LYS A N 1
ATOM 1444 C CA . LYS A 1 182 ? 12.667 6.310 25.439 1.00 90.19 182 LYS A CA 1
ATOM 1445 C C . LYS A 1 182 ? 13.370 7.473 24.733 1.00 90.19 182 LYS A C 1
ATOM 1447 O O . LYS A 1 182 ? 14.369 7.979 25.238 1.00 90.19 182 LYS A O 1
ATOM 1452 N N . PHE A 1 183 ? 12.862 7.901 23.576 1.00 89.19 183 PHE A N 1
ATOM 1453 C CA . PHE A 1 183 ? 13.479 8.955 22.764 1.00 89.19 183 PHE A CA 1
ATOM 1454 C C . PHE A 1 183 ? 12.791 10.311 22.925 1.00 89.19 183 PHE A C 1
ATOM 1456 O O . PHE A 1 183 ? 13.456 11.351 22.890 1.00 89.19 183 PHE A O 1
ATOM 1463 N N . LEU A 1 184 ? 11.472 10.306 23.122 1.00 92.75 184 LEU A N 1
ATOM 1464 C CA . LEU A 1 184 ? 10.660 11.520 23.194 1.00 92.75 184 LEU A CA 1
ATOM 1465 C C . LEU A 1 184 ? 10.377 11.991 24.628 1.00 92.75 184 LEU A C 1
ATOM 1467 O O . LEU A 1 184 ? 9.974 13.141 24.816 1.00 92.75 184 LEU A O 1
ATOM 1471 N N . GLY A 1 185 ? 10.591 11.134 25.630 1.00 93.44 185 GLY A N 1
ATOM 1472 C CA . GLY A 1 185 ? 10.034 11.307 26.971 1.00 93.44 185 GLY A CA 1
ATOM 1473 C C . GLY A 1 185 ? 8.523 11.045 27.002 1.00 93.44 185 GLY A C 1
ATOM 1474 O O . GLY A 1 185 ? 7.879 10.886 25.959 1.00 93.44 185 GLY A O 1
ATOM 1475 N N . GLY A 1 186 ? 7.943 11.004 28.206 1.00 94.50 186 GLY A N 1
ATOM 1476 C CA . GLY A 1 186 ? 6.502 10.773 28.385 1.00 94.50 186 GLY A CA 1
ATOM 1477 C C . GLY A 1 186 ? 5.648 11.864 27.734 1.00 94.50 186 GLY A C 1
ATOM 1478 O O . GLY A 1 186 ? 4.767 11.567 26.935 1.00 94.50 186 GLY A O 1
ATOM 1479 N N . GLU A 1 187 ? 5.972 13.130 28.000 1.00 95.00 187 GLU A N 1
ATOM 1480 C CA . GLU A 1 187 ? 5.262 14.284 27.434 1.00 95.00 187 GLU A CA 1
ATOM 1481 C C . GLU A 1 187 ? 5.326 14.311 25.898 1.00 95.00 187 GLU A C 1
ATOM 1483 O O . GLU A 1 187 ? 4.290 14.385 25.244 1.00 95.00 187 GLU A O 1
ATOM 1488 N N . GLY A 1 188 ? 6.523 14.180 25.310 1.00 94.81 188 GLY A N 1
ATOM 1489 C CA . GLY A 1 188 ? 6.693 14.220 23.855 1.00 94.81 188 GLY A CA 1
ATOM 1490 C C . GLY A 1 188 ? 5.979 13.074 23.134 1.00 94.81 188 GLY A C 1
ATOM 1491 O O . GLY A 1 188 ? 5.389 13.291 22.081 1.00 94.81 188 GLY A O 1
ATOM 1492 N N . SER A 1 189 ? 5.973 11.872 23.721 1.00 96.00 189 SER A N 1
ATOM 1493 C CA . SER A 1 189 ? 5.240 10.729 23.151 1.00 96.00 189 SER A CA 1
ATOM 1494 C C . SER A 1 189 ? 3.734 10.942 23.194 1.00 96.00 189 SER A C 1
ATOM 1496 O O . SER A 1 189 ? 3.049 10.655 22.217 1.00 96.00 189 SER A O 1
ATOM 1498 N N . ASN A 1 190 ? 3.220 11.476 24.306 1.00 97.19 190 ASN A N 1
ATOM 1499 C CA . ASN A 1 190 ? 1.796 11.759 24.459 1.00 97.19 190 ASN A CA 1
ATOM 1500 C C . ASN A 1 190 ? 1.334 12.835 23.473 1.00 97.19 190 ASN A C 1
ATOM 1502 O O . ASN A 1 190 ? 0.314 12.647 22.818 1.00 97.19 190 ASN A O 1
ATOM 1506 N N . LEU A 1 191 ? 2.100 13.921 23.325 1.00 98.00 191 LEU A N 1
ATOM 1507 C CA . LEU A 1 191 ? 1.799 14.985 22.365 1.00 98.00 191 LEU A CA 1
ATOM 1508 C C . LEU A 1 191 ? 1.841 14.476 20.923 1.00 98.00 191 LEU A C 1
ATOM 1510 O O . LEU A 1 191 ? 0.942 14.781 20.143 1.00 98.00 191 LEU A O 1
ATOM 1514 N N . TYR A 1 192 ? 2.843 13.665 20.571 1.00 97.88 192 TYR A N 1
ATOM 1515 C CA . TYR A 1 192 ? 2.949 13.143 19.212 1.00 97.88 192 TYR A CA 1
ATOM 1516 C C . TYR A 1 192 ? 1.832 12.144 18.891 1.00 97.88 192 TYR A C 1
ATOM 1518 O O . TYR A 1 192 ? 1.186 12.271 17.854 1.00 97.88 192 TYR A O 1
ATOM 1526 N N . ARG A 1 193 ? 1.509 11.223 19.813 1.00 98.19 193 ARG A N 1
ATOM 1527 C CA . ARG A 1 193 ? 0.355 10.322 19.658 1.00 98.19 193 ARG A CA 1
ATOM 1528 C C . ARG A 1 193 ? -0.961 11.094 19.568 1.00 98.19 193 ARG A C 1
ATOM 1530 O O . ARG A 1 193 ? -1.802 10.744 18.749 1.00 98.19 193 ARG A O 1
ATOM 1537 N N . ALA A 1 194 ? -1.152 12.121 20.398 1.00 98.25 194 ALA A N 1
ATOM 1538 C CA . ALA A 1 194 ? -2.359 12.945 20.370 1.00 98.25 194 ALA A CA 1
ATOM 1539 C C . ALA A 1 194 ? -2.516 13.665 19.025 1.00 98.25 194 ALA A C 1
ATOM 1541 O O . ALA A 1 194 ? -3.606 13.652 18.458 1.00 98.25 194 ALA A O 1
ATOM 1542 N N . TRP A 1 195 ? -1.422 14.207 18.483 1.00 98.44 195 TRP A N 1
ATOM 1543 C CA . TRP A 1 195 ? -1.419 14.793 17.147 1.00 98.44 195 TRP A CA 1
ATOM 1544 C C . TRP A 1 195 ? -1.774 13.755 16.072 1.00 98.44 195 TRP A C 1
ATOM 1546 O O . TRP A 1 195 ? -2.683 14.006 15.289 1.00 98.44 195 TRP A O 1
ATOM 1556 N N . ILE A 1 196 ? -1.152 12.566 16.070 1.00 98.50 196 ILE A N 1
ATOM 1557 C CA . ILE A 1 196 ? -1.493 11.481 15.124 1.00 98.50 196 ILE A CA 1
ATOM 1558 C C . ILE A 1 196 ? -2.984 11.137 15.212 1.00 98.50 196 ILE A C 1
ATOM 1560 O O . ILE A 1 196 ? -3.657 11.041 14.187 1.00 98.50 196 ILE A O 1
ATOM 1564 N N . ARG A 1 197 ? -3.512 11.000 16.434 1.00 98.50 197 ARG A N 1
ATOM 1565 C CA . ARG A 1 197 ? -4.928 10.703 16.670 1.00 98.50 197 ARG A CA 1
ATOM 1566 C C . ARG A 1 197 ? -5.839 11.739 16.026 1.00 98.50 197 ARG A C 1
ATOM 1568 O O . ARG A 1 197 ? -6.804 11.373 15.365 1.00 98.50 197 ARG A O 1
ATOM 1575 N N . GLU A 1 198 ? -5.520 13.017 16.196 1.00 98.25 198 GLU A N 1
ATOM 1576 C CA . GLU A 1 198 ? -6.266 14.118 15.588 1.00 98.25 198 GLU A CA 1
ATOM 1577 C C . GLU A 1 198 ? -6.231 14.057 14.052 1.00 98.25 198 GLU A C 1
ATOM 1579 O O . GLU A 1 198 ? -7.255 14.293 13.412 1.00 98.25 198 GLU A O 1
ATOM 1584 N N . GLN A 1 199 ? -5.085 13.714 13.449 1.00 98.19 199 GLN A N 1
ATOM 1585 C CA . GLN A 1 199 ? -4.976 13.579 11.990 1.00 98.19 199 GLN A CA 1
ATOM 1586 C C . GLN A 1 199 ? -5.860 12.442 11.455 1.00 98.19 199 GLN A C 1
ATOM 1588 O O . GLN A 1 199 ? -6.530 12.616 10.436 1.00 98.19 199 GLN A O 1
ATOM 1593 N N . VAL A 1 200 ? -5.898 11.306 12.161 1.00 97.62 200 VAL A N 1
ATOM 1594 C CA . VAL A 1 200 ? -6.761 10.163 11.822 1.00 97.62 200 VAL A CA 1
ATOM 1595 C C . VAL A 1 200 ? -8.238 10.528 11.989 1.00 97.62 200 VAL A C 1
ATOM 1597 O O . VAL A 1 200 ? -9.031 10.303 11.081 1.00 97.62 200 VAL A O 1
ATOM 1600 N N . GLU A 1 201 ? -8.608 11.135 13.118 1.00 97.75 201 GLU A N 1
ATOM 1601 C CA . GLU A 1 201 ? -9.991 11.530 13.428 1.00 97.75 201 GLU A CA 1
ATOM 1602 C C . GLU A 1 201 ? -10.551 12.547 12.425 1.00 97.75 201 GLU A C 1
ATOM 1604 O O . GLU A 1 201 ? -11.712 12.463 12.033 1.00 97.75 201 GLU A O 1
ATOM 1609 N N . LYS A 1 202 ? -9.718 13.484 11.960 1.00 97.31 202 LYS A N 1
ATOM 1610 C CA . LYS A 1 202 ? -10.090 14.470 10.935 1.00 97.31 202 LYS A CA 1
ATOM 1611 C C . LYS A 1 202 ? -10.019 13.930 9.505 1.00 97.31 202 LYS A C 1
ATOM 1613 O O . LYS A 1 202 ? -10.314 14.685 8.580 1.00 97.31 202 LYS A O 1
ATOM 1618 N N . ASN A 1 203 ? -9.621 12.668 9.322 1.00 96.06 203 ASN A N 1
ATOM 1619 C CA . ASN A 1 203 ? -9.393 12.045 8.020 1.00 96.06 203 ASN A CA 1
ATOM 1620 C C . ASN A 1 203 ? -8.517 12.925 7.106 1.00 96.06 203 ASN A C 1
ATOM 1622 O O . ASN A 1 203 ? -8.876 13.240 5.968 1.00 96.06 203 ASN A O 1
ATOM 1626 N N . VAL A 1 204 ? -7.392 13.405 7.645 1.00 97.81 204 VAL A N 1
ATOM 1627 C CA . VAL A 1 204 ? -6.490 14.291 6.904 1.00 97.81 204 VAL A CA 1
ATOM 1628 C C . VAL A 1 204 ? -5.907 13.535 5.704 1.00 97.81 204 VAL A C 1
ATOM 1630 O O . VAL A 1 204 ? -5.410 12.421 5.881 1.00 97.81 204 VAL A O 1
ATOM 1633 N N . PRO A 1 205 ? -5.926 14.119 4.488 1.00 97.94 205 PRO A N 1
ATOM 1634 C CA . PRO A 1 205 ? -5.343 13.486 3.313 1.00 97.94 205 PRO A CA 1
ATOM 1635 C C . PRO A 1 205 ? -3.889 13.073 3.540 1.00 97.94 205 PRO A C 1
ATOM 1637 O O . PRO A 1 205 ? -3.100 13.824 4.120 1.00 97.94 205 PRO A O 1
AT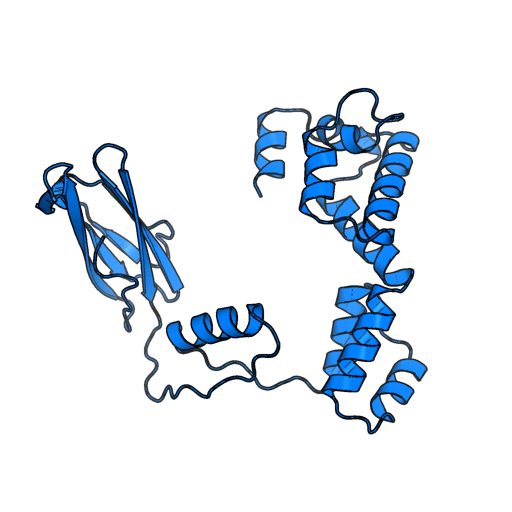OM 1640 N N . TYR A 1 206 ? -3.531 11.882 3.059 1.00 95.25 206 TYR A N 1
ATOM 1641 C CA . TYR A 1 206 ? -2.221 11.284 3.313 1.00 95.25 206 TYR A CA 1
ATOM 1642 C C . TYR A 1 206 ? -1.054 12.176 2.856 1.00 95.25 206 TYR A C 1
ATOM 1644 O O . TYR A 1 206 ? -0.066 12.308 3.573 1.00 95.25 206 TYR A O 1
ATOM 1652 N N . ASP A 1 207 ? -1.191 12.875 1.723 1.00 96.75 207 ASP A N 1
ATOM 1653 C CA . ASP A 1 207 ? -0.191 13.833 1.236 1.00 96.75 207 ASP A CA 1
ATOM 1654 C C . ASP A 1 207 ? 0.038 14.984 2.228 1.00 96.75 207 ASP A C 1
ATOM 1656 O O . ASP A 1 207 ? 1.177 15.387 2.462 1.00 96.75 207 ASP A O 1
ATOM 1660 N N . LYS A 1 208 ? -1.031 15.490 2.857 1.00 98.12 208 LYS A N 1
ATOM 1661 C CA . LYS A 1 208 ? -0.951 16.548 3.872 1.00 98.12 208 LYS A CA 1
ATOM 1662 C C . LYS A 1 208 ? -0.377 16.032 5.180 1.00 98.12 208 LYS A C 1
ATOM 1664 O O . LYS A 1 208 ? 0.435 16.733 5.780 1.00 98.12 208 LYS A O 1
ATOM 1669 N N . PHE A 1 209 ? -0.763 14.829 5.593 1.00 97.44 209 PHE A N 1
ATOM 1670 C CA . PHE A 1 209 ? -0.221 14.175 6.780 1.00 97.44 209 PHE A CA 1
ATOM 1671 C C . PHE A 1 209 ? 1.299 13.991 6.668 1.00 97.44 209 PHE A C 1
ATOM 1673 O O . PHE A 1 209 ? 2.045 14.459 7.528 1.00 97.44 209 PHE A O 1
ATOM 1680 N N . VAL A 1 210 ? 1.769 13.412 5.559 1.00 95.31 210 VAL A N 1
ATOM 1681 C CA . VAL A 1 210 ? 3.201 13.206 5.293 1.00 95.31 210 VAL A CA 1
ATOM 1682 C C . VAL A 1 210 ? 3.938 14.537 5.147 1.00 95.31 210 VAL A C 1
ATOM 1684 O O . VAL A 1 210 ? 4.998 14.717 5.744 1.00 95.31 210 VAL A O 1
ATOM 1687 N N . TYR A 1 211 ? 3.375 15.506 4.419 1.00 96.50 211 TYR A N 1
ATOM 1688 C CA . TYR A 1 211 ? 3.979 16.833 4.269 1.00 96.50 211 TYR A CA 1
ATOM 1689 C C . TYR A 1 211 ? 4.217 17.519 5.621 1.00 96.50 211 TYR A C 1
ATOM 1691 O O . TYR A 1 211 ? 5.288 18.085 5.840 1.00 96.50 211 TYR A O 1
ATOM 1699 N N . GLN A 1 212 ? 3.249 17.454 6.542 1.00 97.25 212 GLN A N 1
ATOM 1700 C CA . GLN A 1 212 ? 3.394 18.026 7.885 1.00 97.25 212 GLN A CA 1
ATOM 1701 C C . GLN A 1 212 ? 4.545 17.384 8.669 1.00 97.25 212 GLN A C 1
ATOM 1703 O O . GLN A 1 212 ? 5.245 18.097 9.381 1.00 97.25 212 GLN A O 1
ATOM 1708 N N . ILE A 1 213 ? 4.773 16.076 8.514 1.00 95.75 213 ILE A N 1
ATOM 1709 C CA . ILE A 1 213 ? 5.896 15.366 9.145 1.00 95.75 213 ILE A CA 1
ATOM 1710 C C . ILE A 1 213 ? 7.225 15.792 8.518 1.00 95.75 213 ILE A C 1
ATOM 1712 O O . ILE A 1 213 ? 8.128 16.233 9.226 1.00 95.75 213 ILE A O 1
ATOM 1716 N N . LEU A 1 214 ? 7.343 15.707 7.190 1.00 93.88 214 LEU A N 1
ATOM 1717 C CA . LEU A 1 214 ? 8.612 15.928 6.486 1.00 93.88 214 LEU A CA 1
ATOM 1718 C C . LEU A 1 214 ? 9.095 17.381 6.534 1.00 93.88 214 LEU A C 1
ATOM 1720 O O . LEU A 1 214 ? 10.292 17.637 6.437 1.00 93.88 214 LEU A O 1
ATOM 1724 N N . THR A 1 215 ? 8.178 18.335 6.687 1.00 95.38 215 THR A N 1
ATOM 1725 C CA . THR A 1 215 ? 8.504 19.765 6.814 1.00 95.38 215 THR A CA 1
ATOM 1726 C C . THR A 1 215 ? 8.546 20.256 8.261 1.00 95.38 215 THR A C 1
ATOM 1728 O O . THR A 1 215 ? 8.785 21.442 8.506 1.00 95.38 215 THR A O 1
ATOM 1731 N N . ALA A 1 216 ? 8.323 19.367 9.235 1.00 96.06 216 ALA A N 1
ATOM 1732 C CA . ALA A 1 216 ? 8.295 19.736 10.639 1.00 96.06 216 ALA A CA 1
ATOM 1733 C C . ALA A 1 216 ? 9.645 20.288 11.106 1.00 96.06 216 ALA A C 1
ATOM 1735 O O . ALA A 1 216 ? 10.711 19.760 10.799 1.00 96.06 216 ALA A O 1
ATOM 1736 N N . SER A 1 217 ? 9.598 21.344 11.910 1.00 94.00 217 SER A N 1
ATOM 1737 C CA . SER A 1 217 ? 10.783 21.958 12.503 1.00 94.00 217 SER A CA 1
ATOM 1738 C C . SER A 1 217 ? 10.464 22.543 13.877 1.00 94.00 217 SER A C 1
ATOM 1740 O O . SER A 1 217 ? 9.297 22.705 14.247 1.00 94.00 217 SER A O 1
ATOM 1742 N N . GLY A 1 218 ? 11.512 22.853 14.641 1.00 92.88 218 GLY A N 1
ATOM 1743 C CA . GLY A 1 218 ? 11.393 23.468 15.960 1.00 92.88 218 GLY A CA 1
ATOM 1744 C C . GLY A 1 218 ? 11.155 22.470 17.095 1.00 92.88 218 GLY A C 1
ATOM 1745 O O . GLY A 1 218 ? 11.557 21.307 17.034 1.00 92.88 218 GLY A O 1
ATOM 1746 N N . SER A 1 219 ? 10.552 22.960 18.178 1.00 93.06 219 SER A N 1
ATOM 1747 C CA . SER A 1 219 ? 10.311 22.182 19.394 1.00 93.06 219 SER A CA 1
ATOM 1748 C C . SER A 1 219 ? 9.264 21.098 19.159 1.00 93.06 219 SER A C 1
ATOM 1750 O O . SER A 1 219 ? 8.132 21.392 18.791 1.00 93.06 219 SER A O 1
ATOM 1752 N N . ASN A 1 220 ? 9.590 19.848 19.492 1.00 91.75 220 ASN A N 1
ATOM 1753 C CA . ASN A 1 220 ? 8.656 18.726 19.387 1.00 91.75 220 ASN A CA 1
ATOM 1754 C C . ASN A 1 220 ? 7.505 18.766 20.417 1.00 91.75 220 ASN A C 1
ATOM 1756 O O . ASN A 1 220 ? 6.650 17.886 20.412 1.00 91.75 220 ASN A O 1
ATOM 1760 N N . LYS A 1 221 ? 7.499 19.754 21.322 1.00 92.31 221 LYS A N 1
ATOM 1761 C CA . LYS A 1 221 ? 6.383 20.015 22.243 1.00 92.31 221 LYS A CA 1
ATOM 1762 C C . LYS A 1 221 ? 5.366 20.999 21.664 1.00 92.31 221 LYS A C 1
ATOM 1764 O O . LYS A 1 221 ? 4.179 20.873 21.926 1.00 92.31 221 LYS A O 1
ATOM 1769 N N . GLU A 1 222 ? 5.841 21.969 20.888 1.00 93.88 222 GLU A N 1
ATOM 1770 C CA . GLU A 1 222 ? 5.007 22.993 20.244 1.00 93.88 222 GLU A CA 1
ATOM 1771 C C . GLU A 1 222 ? 4.542 22.533 18.858 1.00 93.88 222 GLU A C 1
ATOM 1773 O O . GLU A 1 222 ? 3.423 22.818 18.445 1.00 93.88 222 GLU A O 1
ATOM 1778 N N . ASN A 1 223 ? 5.396 21.775 18.166 1.00 96.44 223 ASN A N 1
ATOM 1779 C CA . ASN A 1 223 ? 5.149 21.167 16.868 1.00 96.44 223 ASN A CA 1
ATOM 1780 C C . ASN A 1 223 ? 5.392 19.646 16.959 1.00 96.44 223 ASN A C 1
ATOM 1782 O O . ASN A 1 223 ? 6.492 19.177 16.644 1.00 96.44 223 ASN A O 1
ATOM 1786 N N . PRO A 1 224 ? 4.404 18.854 17.425 1.00 97.12 224 PRO A N 1
ATOM 1787 C CA . PRO A 1 224 ? 4.574 17.422 17.683 1.00 97.12 224 PRO A CA 1
ATOM 1788 C C . PRO A 1 224 ? 5.165 16.589 16.530 1.00 97.12 224 PRO A C 1
ATOM 1790 O O . PRO A 1 224 ? 6.004 15.735 16.836 1.00 97.12 224 PRO A O 1
ATOM 1793 N N . PRO A 1 225 ? 4.847 16.845 15.240 1.00 96.88 225 PRO A N 1
ATOM 1794 C CA . PRO A 1 225 ? 5.491 16.203 14.084 1.00 96.88 225 PRO A CA 1
ATOM 1795 C C . PRO A 1 225 ? 7.022 16.237 14.072 1.00 96.88 225 PRO A C 1
ATOM 1797 O O . PRO A 1 225 ? 7.654 15.294 13.599 1.00 96.88 225 PRO A O 1
ATOM 1800 N N . ALA A 1 226 ? 7.648 17.259 14.673 1.00 95.75 226 ALA A N 1
ATOM 1801 C CA . ALA A 1 226 ? 9.108 17.343 14.777 1.00 95.75 226 ALA A CA 1
ATOM 1802 C C . ALA A 1 226 ? 9.716 16.197 15.616 1.00 95.75 226 ALA A C 1
ATOM 1804 O O . ALA A 1 226 ? 10.927 15.969 15.595 1.00 95.75 226 ALA A O 1
ATOM 1805 N N . SER A 1 227 ? 8.882 15.434 16.333 1.00 95.50 227 SER A N 1
ATOM 1806 C CA . SER A 1 227 ? 9.272 14.200 17.018 1.00 95.50 227 SER A CA 1
ATOM 1807 C C . SER A 1 227 ? 9.867 13.153 16.072 1.00 95.50 227 SER A C 1
ATOM 1809 O O . SER A 1 227 ? 10.755 12.422 16.508 1.00 95.50 227 SER A O 1
ATOM 1811 N N . TYR A 1 228 ? 9.463 13.116 14.794 1.00 94.19 228 TYR A N 1
ATOM 1812 C CA . TYR A 1 228 ? 10.011 12.191 13.793 1.00 94.19 228 TYR A CA 1
ATOM 1813 C C . TYR A 1 228 ? 11.544 12.299 13.703 1.00 94.19 228 TYR A C 1
ATOM 1815 O O . TYR A 1 228 ? 12.268 11.333 13.946 1.00 94.19 228 TYR A O 1
ATOM 1823 N N . PHE A 1 229 ? 12.067 13.514 13.524 1.00 91.94 229 PHE A N 1
ATOM 1824 C CA . PHE A 1 229 ? 13.512 13.769 13.449 1.00 91.94 229 PHE A CA 1
ATOM 1825 C C . PHE A 1 229 ? 14.252 13.553 14.779 1.00 91.94 229 PHE A C 1
ATOM 1827 O O . PHE A 1 229 ? 15.460 13.339 14.803 1.00 91.94 229 PHE A O 1
ATOM 1834 N N . LYS A 1 230 ? 13.544 13.589 15.913 1.00 90.12 230 LYS A N 1
ATOM 1835 C CA . LYS A 1 230 ? 14.132 13.304 17.232 1.00 90.12 230 LYS A CA 1
ATOM 1836 C C . LYS A 1 230 ? 14.308 11.802 17.482 1.00 90.12 230 LYS A C 1
ATOM 1838 O O . LYS A 1 230 ? 15.209 11.407 18.235 1.00 90.12 230 LYS A O 1
ATOM 1843 N N . ILE A 1 231 ? 13.446 10.984 16.876 1.00 90.50 231 ILE A N 1
ATOM 1844 C CA . ILE A 1 231 ? 13.541 9.521 16.888 1.00 90.50 231 ILE A CA 1
ATOM 1845 C C . ILE A 1 231 ? 14.675 9.075 15.952 1.00 90.50 231 ILE A C 1
ATOM 1847 O O . ILE A 1 231 ? 15.559 8.329 16.375 1.00 90.50 231 ILE A O 1
ATOM 1851 N N . HIS A 1 232 ? 14.709 9.597 14.722 1.00 89.00 232 HIS A N 1
ATOM 1852 C CA . HIS A 1 232 ? 15.716 9.267 13.708 1.00 89.00 232 HIS A CA 1
ATOM 1853 C C . HIS A 1 232 ? 16.958 10.165 13.806 1.00 89.00 232 HIS A C 1
ATOM 1855 O O . HIS A 1 232 ? 17.051 11.208 13.168 1.00 89.00 232 HIS A O 1
ATOM 1861 N N . ARG A 1 233 ? 17.934 9.764 14.629 1.00 80.44 233 ARG A N 1
ATOM 1862 C CA . ARG A 1 233 ? 19.079 10.620 15.008 1.00 80.44 233 ARG A CA 1
ATOM 1863 C C . ARG A 1 233 ? 20.259 10.637 14.036 1.00 80.44 233 ARG A C 1
ATOM 1865 O O . ARG A 1 233 ? 21.154 11.460 14.218 1.00 80.44 233 ARG A O 1
ATOM 1872 N N . SER A 1 234 ? 20.300 9.734 13.059 1.00 85.56 234 SER A N 1
ATOM 1873 C CA . SER A 1 234 ? 21.325 9.728 12.012 1.00 85.56 234 SER A CA 1
ATOM 1874 C C . SER A 1 234 ? 20.690 9.940 10.636 1.00 85.56 234 SER A C 1
ATOM 1876 O O . SER A 1 234 ? 19.555 9.502 10.421 1.00 85.56 234 SER A O 1
ATOM 1878 N N . PRO A 1 235 ? 21.411 10.578 9.694 1.00 85.88 235 PRO A N 1
ATOM 1879 C CA . PRO A 1 235 ? 20.939 10.740 8.321 1.00 85.88 235 PRO A CA 1
ATOM 1880 C C . PRO A 1 235 ? 20.563 9.413 7.652 1.00 85.88 235 PRO A C 1
ATOM 1882 O O . PRO A 1 235 ? 19.549 9.357 6.964 1.00 85.88 235 PRO A O 1
ATOM 1885 N N . ASP A 1 236 ? 21.324 8.344 7.904 1.00 87.38 236 ASP A N 1
ATOM 1886 C CA . ASP A 1 236 ? 21.078 7.025 7.307 1.00 87.38 236 ASP A CA 1
ATOM 1887 C C . ASP A 1 236 ? 19.736 6.435 7.761 1.00 87.38 236 ASP A C 1
ATOM 1889 O O . ASP A 1 236 ? 18.914 6.056 6.930 1.00 87.38 236 ASP A O 1
ATOM 1893 N N . LEU A 1 237 ? 19.466 6.444 9.076 1.00 84.56 237 LEU A N 1
ATOM 1894 C CA . LEU A 1 237 ? 18.203 5.942 9.629 1.00 84.56 237 LEU A CA 1
ATOM 1895 C C . LEU A 1 237 ? 17.015 6.792 9.186 1.00 84.56 237 LEU A C 1
ATOM 1897 O O . LEU A 1 237 ? 15.922 6.266 8.996 1.00 84.56 237 LEU A O 1
ATOM 1901 N N . LEU A 1 238 ? 17.203 8.106 9.064 1.00 85.81 238 LEU A N 1
ATOM 1902 C CA . LEU A 1 238 ? 16.156 8.991 8.574 1.00 85.81 238 LEU A CA 1
ATOM 1903 C C . LEU A 1 238 ? 15.818 8.669 7.112 1.00 85.81 238 LEU A C 1
ATOM 1905 O O . LEU A 1 238 ? 14.644 8.525 6.784 1.00 85.81 238 LEU A O 1
ATOM 1909 N N . MET A 1 239 ? 16.830 8.514 6.254 1.00 84.31 239 MET A N 1
ATOM 1910 C CA . MET A 1 239 ? 16.646 8.193 4.836 1.00 84.31 239 MET A CA 1
ATOM 1911 C C . MET A 1 239 ? 15.955 6.841 4.645 1.00 84.31 239 MET A C 1
ATOM 1913 O O . MET A 1 239 ? 14.980 6.762 3.898 1.00 84.31 239 MET A O 1
ATOM 1917 N N . GLU A 1 240 ? 16.427 5.803 5.338 1.00 83.81 240 GLU A N 1
ATOM 1918 C CA . GLU A 1 240 ? 15.853 4.455 5.288 1.00 83.81 240 GLU A CA 1
ATOM 1919 C C . GLU A 1 240 ? 14.365 4.485 5.657 1.00 83.81 240 GLU A C 1
ATOM 1921 O O . GLU A 1 240 ? 13.511 4.133 4.848 1.00 83.81 240 GLU A O 1
ATOM 1926 N N . ASN A 1 241 ? 14.030 5.027 6.829 1.00 84.31 241 ASN A N 1
ATOM 1927 C CA . ASN A 1 241 ? 12.654 5.024 7.329 1.00 84.31 241 ASN A CA 1
ATOM 1928 C C . ASN A 1 241 ? 11.715 6.011 6.620 1.00 84.31 241 ASN A C 1
ATOM 1930 O O . ASN A 1 241 ? 10.503 5.919 6.796 1.00 84.31 241 ASN A O 1
ATOM 1934 N N . THR A 1 242 ? 12.244 6.963 5.847 1.00 84.12 242 THR A N 1
ATOM 1935 C CA . THR A 1 242 ? 11.418 7.866 5.025 1.00 84.12 242 THR A CA 1
ATOM 1936 C C . THR A 1 242 ? 11.073 7.249 3.666 1.00 84.12 242 THR A C 1
ATOM 1938 O O . THR A 1 242 ? 10.075 7.631 3.062 1.00 84.12 242 THR A O 1
ATOM 1941 N N . THR A 1 243 ? 11.902 6.329 3.162 1.00 74.12 243 THR A N 1
ATOM 1942 C CA . THR A 1 243 ? 11.820 5.825 1.774 1.00 74.12 243 THR A CA 1
ATOM 1943 C C . THR A 1 243 ? 11.152 4.445 1.666 1.00 74.12 243 THR A C 1
ATOM 1945 O O . THR A 1 243 ? 10.925 3.972 0.553 1.00 74.12 243 THR A O 1
ATOM 1948 N N . HIS A 1 244 ? 10.863 3.798 2.798 1.00 49.97 244 HIS A N 1
ATOM 1949 C CA . HIS A 1 244 ? 10.213 2.485 2.863 1.00 49.97 244 HIS A CA 1
ATOM 1950 C C . HIS A 1 244 ? 8.733 2.489 2.467 1.00 49.97 244 HIS A C 1
ATOM 1952 O O . HIS A 1 244 ? 8.031 3.489 2.737 1.00 49.97 244 HIS A O 1
#

pLDDT: mean 93.57, std 4.97, range [49.97, 98.5]

Sequence (244 aa):
VFPRNPVILEVGGQQQIRVVATYADGSKRDVTRESYIESANGDVADHDDFGLMTTKRRGEAPVLARYEGAYAATTLTVMGDREGFEWREQPAHNEIDRLVAAKWKRMKILPSDLCTDDEFLRRVYLDLTGLPPKPEEVETFLADGSPSREKREAVIDRLIGSPAFVEHWTNKWADMLMVNSKFLGGEGSNLYRAWIREQVEKNVPYDKFVYQILTASGSNKENPPASYFKIHRSPDLLMENTTH

Radius of gyration: 25.06 Å; chains: 1; bounding box: 58×48×65 Å

Foldseek 3Di:
DPDAAAEDADQQDKDADWDWDQDPVRDIDTCQLVKDKAWPCVCQWGADSRRIIHGHDADKTWIWIDHPRDIDIHIYGYQYDLPPLDDDDDDDPDPVSVVVSVVCVSNSHDDDDDDDLLVLQQVLCCVQQVDGDDPVVSVVLVPDPPDSVVSSVVVNVVSLQDPSSLVVVLVVVCVLLVLDCVQLNPQLSVQLSVVSSVCSNVVPDPVVVLCLLVPDDDDCNVRVSVVSCSVQVDPVSSVVSNPD